Protein AF-0000000072410374 (afdb_homodimer)

Secondary structure (DSSP, 8-state):
-EEEE---HHHHHHHHHHHHTT-HHHH--HHHHHHHHHHTTTSEEEEEEETTEEEEEEEEEEEETTEEEEEEEEE-GGGTTSSHHHHHHHHHHHHHTTT---EEEEEEEPTTS-HHHHHHHHHHHHHT-EEEEEEEEEEETTEEEEEEEEE-/-EEEE---HHHHHHHHHHHHTT-HHHH--HHHHHHHHHHTTTSEEEEEEETTEEEEEEEEEEEETTEEEEEEEEE-GGGTTSSHHHHHHHHHHHHHTTT---EEEEEEEPTTS-HHHHHHHHHHHHHT-EEEEEEEEEEETTEEEEEEEEE-

Organism: NCBI:txid2714355

Solvent-accessible surface area (backbone atoms only — not comparable to full-atom values): 16410 Å² total; per-residue (Å²): 120,48,76,44,76,55,81,56,42,68,55,43,26,50,54,44,45,61,48,40,71,70,36,47,92,82,40,58,52,63,71,63,40,51,49,56,24,63,60,39,43,92,33,60,31,40,34,32,30,48,95,92,34,81,48,30,40,37,34,42,40,78,48,29,91,24,14,33,23,54,71,48,71,51,62,40,72,92,54,58,94,68,56,53,70,59,52,54,47,50,54,54,54,60,67,40,74,83,65,71,48,46,32,41,31,40,74,44,47,37,73,86,75,42,72,74,34,33,53,51,47,51,50,44,46,73,74,62,37,35,44,42,35,69,38,50,60,74,78,35,80,90,44,28,30,25,32,32,37,32,81,103,118,47,75,45,76,56,81,56,42,68,55,42,26,49,54,43,45,62,48,42,70,70,36,45,92,84,40,57,51,62,69,63,42,50,48,55,25,62,60,39,42,91,34,61,32,40,35,33,29,48,96,92,32,80,47,28,38,37,32,40,40,78,49,31,91,24,14,34,25,57,69,47,70,50,62,40,72,94,52,58,94,68,56,52,69,59,52,53,47,52,52,55,54,62,67,41,74,84,66,73,49,47,33,42,32,41,74,43,47,37,73,82,75,43,72,73,36,33,52,52,48,52,52,45,45,73,75,61,37,37,44,43,34,68,37,50,62,73,78,34,79,92,43,28,30,25,33,31,36,31,82,103

Nearest PDB structures (foldseek):
  5jph-assembly2_A  TM=7.949E-01  e=2.570E-08  Staphylococcus aureus subsp. aureus COL
  1y9k-assembly3_C  TM=7.677E-01  e=8.824E-08  Bacillus cereus ATCC 14579
  8iym-assembly1_A  TM=7.483E-01  e=2.678E-07  Helicobacter pylori 26695
  1yvk-assembly1_D  TM=7.244E-01  e=2.678E-07  Bacillus subtilis subsp. subtilis str. 168
  8iyo-assembly3_C  TM=6.815E-01  e=5.971E-07  Helicobacter pylori 26695

Structure (mmCIF, N/CA/C/O backbone):
data_AF-0000000072410374-model_v1
#
loop_
_entity.id
_entity.type
_entity.pdbx_description
1 polymer N-acetyltransferase
#
loop_
_atom_site.group_PDB
_atom_site.id
_atom_site.type_symbol
_atom_site.label_atom_id
_atom_site.label_alt_id
_atom_site.label_comp_id
_atom_site.label_asym_id
_atom_site.label_entity_id
_atom_site.label_seq_id
_atom_site.pdbx_PDB_ins_code
_atom_site.Cartn_x
_atom_site.Cartn_y
_atom_site.Cartn_z
_atom_site.occupancy
_atom_site.B_iso_or_equiv
_atom_site.auth_seq_id
_atom_site.auth_comp_id
_atom_site.auth_asym_id
_atom_site.auth_atom_id
_atom_site.pdbx_PDB_model_num
ATOM 1 N N . MET A 1 1 ? 2.322 34.469 3.529 1 87.88 1 MET A N 1
ATOM 2 C CA . MET A 1 1 ? 2.646 33.062 3.828 1 87.88 1 MET A CA 1
ATOM 3 C C . MET A 1 1 ? 3.549 32.469 2.748 1 87.88 1 MET A C 1
ATOM 5 O O . MET A 1 1 ? 3.281 32.625 1.557 1 87.88 1 MET A O 1
ATOM 9 N N . HIS A 1 2 ? 4.664 32 3.105 1 95.69 2 HIS A N 1
ATOM 10 C CA . HIS A 1 2 ? 5.57 31.391 2.145 1 95.69 2 HIS A CA 1
ATOM 11 C C . HIS A 1 2 ? 5.973 29.984 2.592 1 95.69 2 HIS A C 1
ATOM 13 O O . HIS A 1 2 ? 5.922 29.672 3.783 1 95.69 2 HIS A O 1
ATOM 19 N N . ILE A 1 3 ? 6.281 29.172 1.696 1 98.25 3 ILE A N 1
ATOM 20 C CA . ILE A 1 3 ? 6.73 27.797 1.964 1 98.25 3 ILE A CA 1
ATOM 21 C C . ILE A 1 3 ? 8.234 27.703 1.703 1 98.25 3 ILE A C 1
ATOM 23 O O . ILE A 1 3 ? 8.711 28.109 0.646 1 98.25 3 ILE A O 1
ATOM 27 N N . ILE A 1 4 ? 8.969 27.172 2.617 1 98.06 4 ILE A N 1
ATOM 28 C CA . ILE A 1 4 ? 10.414 27.031 2.48 1 98.06 4 ILE A CA 1
ATOM 29 C C . ILE A 1 4 ? 10.828 25.594 2.809 1 98.06 4 ILE A C 1
ATOM 31 O O . ILE A 1 4 ? 10.195 24.938 3.635 1 98.06 4 ILE A O 1
ATOM 35 N N . GLN A 1 5 ? 11.844 25.094 2.117 1 98.25 5 GLN A N 1
ATOM 36 C CA . GLN A 1 5 ? 12.445 23.812 2.482 1 98.25 5 GLN A CA 1
ATOM 37 C C . GLN A 1 5 ? 13.477 23.984 3.588 1 98.25 5 GLN A C 1
ATOM 39 O O . GLN A 1 5 ? 14.383 24.812 3.473 1 98.25 5 GLN A O 1
ATOM 44 N N . ILE A 1 6 ? 13.398 23.25 4.625 1 98.81 6 ILE A N 1
ATOM 45 C CA . ILE A 1 6 ? 14.281 23.359 5.785 1 98.81 6 ILE A CA 1
ATOM 46 C C . ILE A 1 6 ? 15.414 22.344 5.672 1 98.81 6 ILE A C 1
ATOM 48 O O . ILE A 1 6 ? 15.172 21.172 5.398 1 98.81 6 ILE A O 1
ATOM 52 N N . ALA A 1 7 ? 16.625 22.75 5.918 1 98.19 7 ALA A N 1
ATOM 53 C CA . ALA A 1 7 ? 17.797 21.891 5.773 1 98.19 7 ALA A CA 1
ATOM 54 C C . ALA A 1 7 ? 18.297 21.422 7.133 1 98.19 7 ALA A C 1
ATOM 56 O O . ALA A 1 7 ? 18.625 20.234 7.301 1 98.19 7 ALA A O 1
ATOM 57 N N . ASN A 1 8 ? 18.281 22.344 8.109 1 98.62 8 ASN A N 1
ATOM 58 C CA . ASN A 1 8 ? 18.875 22.062 9.406 1 98.62 8 ASN A CA 1
ATOM 59 C C . ASN A 1 8 ? 18.016 21.141 10.242 1 98.62 8 ASN A C 1
ATOM 61 O O . ASN A 1 8 ? 16.859 21.438 10.531 1 98.62 8 ASN A O 1
ATOM 65 N N . ASP A 1 9 ? 18.609 20.062 10.758 1 98.88 9 ASP A N 1
ATOM 66 C CA . ASP A 1 9 ? 17.859 19.031 11.461 1 98.88 9 ASP A CA 1
ATOM 67 C C . ASP A 1 9 ? 17.328 19.531 12.797 1 98.88 9 ASP A C 1
ATOM 69 O O . ASP A 1 9 ? 16.25 19.156 13.227 1 98.88 9 ASP A O 1
ATOM 73 N N . GLU A 1 10 ? 18.062 20.281 13.469 1 98.81 10 GLU A N 1
ATOM 74 C CA . GLU A 1 10 ? 17.578 20.812 14.742 1 98.81 10 GLU A CA 1
ATOM 75 C C . GLU A 1 10 ? 16.391 21.734 14.539 1 98.81 10 GLU A C 1
ATOM 77 O O . GLU A 1 10 ? 15.484 21.781 15.375 1 98.81 10 GLU A O 1
ATOM 82 N N . ASP A 1 11 ? 16.375 22.484 13.469 1 98.81 11 ASP A N 1
ATOM 83 C CA . ASP A 1 11 ? 15.219 23.312 13.117 1 98.81 11 ASP A CA 1
ATOM 84 C C . ASP A 1 11 ? 14 22.438 12.812 1 98.81 11 ASP A C 1
ATOM 86 O O . ASP A 1 11 ? 12.883 22.766 13.234 1 98.81 11 ASP A O 1
ATOM 90 N N . LYS A 1 12 ? 14.211 21.406 12.039 1 98.94 12 LYS A N 1
ATOM 91 C CA . LYS A 1 12 ? 13.125 20.469 11.75 1 98.94 12 LYS A CA 1
ATOM 92 C C . LYS A 1 12 ? 12.477 19.953 13.031 1 98.94 12 LYS A C 1
ATOM 94 O O . LYS A 1 12 ? 11.25 19.984 13.172 1 98.94 12 LYS A O 1
ATOM 99 N N . LYS A 1 13 ? 13.305 19.562 13.945 1 98.94 13 LYS A N 1
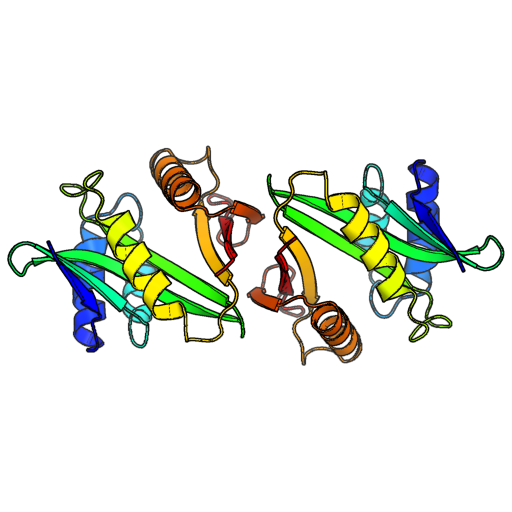ATOM 100 C CA . LYS A 1 13 ? 12.805 19.031 15.211 1 98.94 13 LYS A CA 1
ATOM 101 C C . LYS A 1 13 ? 12.047 20.109 15.992 1 98.94 13 LYS A C 1
ATOM 103 O O . LYS A 1 13 ? 10.969 19.844 16.531 1 98.94 13 LYS A O 1
ATOM 108 N N . ARG A 1 14 ? 12.625 21.25 16.062 1 98.88 14 ARG A N 1
ATOM 109 C CA . ARG A 1 14 ? 12.016 22.359 16.797 1 98.88 14 ARG A CA 1
ATOM 110 C C . ARG A 1 14 ? 10.656 22.719 16.203 1 98.88 14 ARG A C 1
ATOM 112 O O . ARG A 1 14 ? 9.68 22.891 16.938 1 98.88 14 ARG A O 1
ATOM 119 N N . ILE A 1 15 ? 10.578 22.875 14.906 1 98.88 15 ILE A N 1
ATOM 120 C CA . ILE A 1 15 ? 9.336 23.203 14.219 1 98.88 15 ILE A CA 1
ATOM 121 C C . ILE A 1 15 ? 8.297 22.109 14.453 1 98.88 15 ILE A C 1
ATOM 123 O O . ILE A 1 15 ? 7.148 22.391 14.789 1 98.88 15 ILE A O 1
ATOM 127 N N . THR A 1 16 ? 8.695 20.859 14.281 1 98.94 16 THR A N 1
ATOM 128 C CA . THR A 1 16 ? 7.809 19.719 14.492 1 98.94 16 THR A CA 1
ATOM 129 C C . THR A 1 16 ? 7.254 19.734 15.914 1 98.94 16 THR A C 1
ATOM 131 O O . THR A 1 16 ? 6.047 19.594 16.109 1 98.94 16 THR A O 1
ATOM 134 N N . ARG A 1 17 ? 8.125 19.984 16.906 1 98.88 17 ARG A N 1
ATOM 135 C CA . ARG A 1 17 ? 7.715 20.016 18.312 1 98.88 17 ARG A CA 1
ATOM 136 C C . ARG A 1 17 ? 6.684 21.109 18.547 1 98.88 17 ARG A C 1
ATOM 138 O O . ARG A 1 17 ? 5.609 20.859 19.094 1 98.88 17 ARG A O 1
ATOM 145 N N . ASN A 1 18 ? 7.027 22.281 18.109 1 98.81 18 ASN A N 1
ATOM 146 C CA . ASN A 1 18 ? 6.18 23.438 18.375 1 98.81 18 ASN A CA 1
ATOM 147 C C . ASN A 1 18 ? 4.777 23.25 17.797 1 98.81 18 ASN A C 1
ATOM 149 O O . ASN A 1 18 ? 3.785 23.578 18.453 1 98.81 18 ASN A O 1
ATOM 153 N N . ILE A 1 19 ? 4.691 22.688 16.656 1 98.88 19 ILE A N 1
ATOM 154 C CA . ILE A 1 19 ? 3.402 22.578 15.977 1 98.88 19 ILE A CA 1
ATOM 155 C C . ILE A 1 19 ? 2.633 21.375 16.516 1 98.88 19 ILE A C 1
ATOM 157 O O . ILE A 1 19 ? 1.448 21.484 16.844 1 98.88 19 ILE A O 1
ATOM 161 N N . LEU A 1 20 ? 3.305 20.219 16.641 1 98.81 20 LEU A N 1
ATOM 162 C CA . LEU A 1 20 ? 2.594 19.016 17.062 1 98.81 20 LEU A CA 1
ATOM 163 C C . LEU A 1 20 ? 2.096 19.156 18.5 1 98.81 20 LEU A C 1
ATOM 165 O O . LEU A 1 20 ? 1.043 18.625 18.844 1 98.81 20 LEU A O 1
ATOM 169 N N . GLU A 1 21 ? 2.795 19.906 19.359 1 98.69 21 GLU A N 1
ATOM 170 C CA . GLU A 1 21 ? 2.354 20.125 20.734 1 98.69 21 GLU A CA 1
ATOM 171 C C . GLU A 1 21 ? 1.075 20.953 20.781 1 98.69 21 GLU A C 1
ATOM 173 O O . GLU A 1 21 ? 0.328 20.906 21.75 1 98.69 21 GLU A O 1
ATOM 178 N N . GLU A 1 22 ? 0.836 21.688 19.734 1 98.62 22 GLU A N 1
ATOM 179 C CA . GLU A 1 22 ? -0.371 22.516 19.641 1 98.62 22 GLU A CA 1
ATOM 180 C C . GLU A 1 22 ? -1.521 21.719 19.016 1 98.62 22 GLU A C 1
ATOM 182 O O . GLU A 1 22 ? -2.617 22.266 18.828 1 98.62 22 GLU A O 1
ATOM 187 N N . LEU A 1 23 ? -1.324 20.484 18.656 1 98.38 23 LEU A N 1
ATOM 188 C CA . LEU A 1 23 ? -2.32 19.656 18 1 98.38 23 LEU A CA 1
ATOM 189 C C . LEU A 1 23 ? -2.557 18.359 18.781 1 98.38 23 LEU A C 1
ATOM 191 O O . LEU A 1 23 ? -2.449 17.266 18.234 1 98.38 23 LEU A O 1
ATOM 195 N N . PRO A 1 24 ? -3.018 18.484 20.031 1 97.44 24 PRO A N 1
ATOM 196 C CA . PRO A 1 24 ? -3.113 17.312 20.891 1 97.44 24 PRO A CA 1
ATOM 197 C C . PRO A 1 24 ? -4.195 16.328 20.438 1 97.44 24 PRO A C 1
ATOM 199 O O . PRO A 1 24 ? -4.152 15.148 20.797 1 97.44 24 PRO A O 1
ATOM 202 N N . GLU A 1 25 ? -5.156 16.703 19.656 1 96.06 25 GLU A N 1
ATOM 203 C CA . GLU A 1 25 ? -6.199 15.812 19.156 1 96.06 25 GLU A CA 1
ATOM 204 C C . GLU A 1 25 ? -5.621 14.727 18.266 1 96.06 25 GLU A C 1
ATOM 206 O O . GLU A 1 25 ? -6.16 13.625 18.188 1 96.06 25 GLU A O 1
ATOM 211 N N . TRP A 1 26 ? -4.523 14.992 17.562 1 95.69 26 TRP A N 1
ATOM 212 C CA . TRP A 1 26 ? -3.885 14.062 16.625 1 95.69 26 TRP A CA 1
ATOM 213 C C . TRP A 1 26 ? -2.598 13.5 17.219 1 95.69 26 TRP A C 1
ATOM 215 O O . TRP A 1 26 ? -2.254 12.336 16.984 1 95.69 26 TRP A O 1
ATOM 225 N N . PHE A 1 27 ? -1.991 14.398 17.984 1 97.12 27 PHE A N 1
ATOM 226 C CA . PHE A 1 27 ? -0.648 14.062 18.438 1 97.12 27 PHE A CA 1
ATOM 227 C C . PHE A 1 27 ? -0.558 14.133 19.953 1 97.12 27 PHE A C 1
ATOM 229 O O . PHE A 1 27 ? 0.425 14.641 20.5 1 97.12 27 PHE A O 1
ATOM 236 N N . GLY A 1 28 ? -1.566 13.641 20.594 1 96 28 GLY A N 1
ATOM 237 C CA . GLY A 1 28 ? -1.729 13.781 22.031 1 96 28 GLY A CA 1
ATOM 238 C C . GLY A 1 28 ? -0.905 12.789 22.828 1 96 28 GLY A C 1
ATOM 239 O O . GLY A 1 28 ? -0.739 12.938 24.047 1 96 28 GLY A O 1
ATOM 240 N N . ILE A 1 29 ? -0.396 11.711 22.219 1 95.69 29 ILE A N 1
ATOM 241 C CA . ILE A 1 29 ? 0.427 10.719 22.906 1 95.69 29 ILE A CA 1
ATOM 242 C C . ILE A 1 29 ? 1.89 11.156 22.875 1 95.69 29 ILE A C 1
ATOM 244 O O . ILE A 1 29 ? 2.529 11.133 21.828 1 95.69 29 ILE A O 1
ATOM 248 N N . PRO A 1 30 ? 2.42 11.484 24.016 1 97.38 30 PRO A N 1
ATOM 249 C CA . PRO A 1 30 ? 3.754 12.086 24.062 1 97.38 30 PRO A CA 1
ATOM 250 C C . PRO A 1 30 ? 4.824 11.203 23.422 1 97.38 30 PRO A C 1
ATOM 252 O O . PRO A 1 30 ? 5.664 11.695 22.656 1 97.38 30 PRO A O 1
ATOM 255 N N . GLU A 1 31 ? 4.805 9.938 23.688 1 97.25 31 GLU A N 1
ATOM 256 C CA . GLU A 1 31 ? 5.82 9.039 23.156 1 97.25 31 GLU A CA 1
ATOM 257 C C . GLU A 1 31 ? 5.77 9.008 21.625 1 97.25 31 GLU A C 1
ATOM 259 O O . GLU A 1 31 ? 6.809 9.031 20.969 1 97.25 31 GLU A O 1
ATOM 264 N N . ALA A 1 32 ? 4.625 8.875 21.062 1 95.88 32 ALA A N 1
ATOM 265 C CA . ALA A 1 32 ? 4.453 8.883 19.609 1 95.88 32 ALA A CA 1
ATOM 266 C C . ALA A 1 32 ? 4.891 10.219 19.016 1 95.88 32 ALA A C 1
ATOM 268 O O . ALA A 1 32 ? 5.57 10.25 17.984 1 95.88 32 ALA A O 1
ATOM 269 N N . ARG A 1 33 ? 4.527 11.32 19.656 1 98.19 33 ARG A N 1
ATOM 270 C CA . ARG A 1 33 ? 4.906 12.656 19.203 1 98.19 33 ARG A CA 1
ATOM 271 C C . ARG A 1 33 ? 6.422 12.812 19.156 1 98.19 33 ARG A C 1
ATOM 273 O O . ARG A 1 33 ? 6.969 13.367 18.203 1 98.19 33 ARG A O 1
ATOM 280 N N . GLU A 1 34 ? 7.082 12.312 20.25 1 98.69 34 GLU A N 1
ATOM 281 C CA . GLU A 1 34 ? 8.539 12.391 20.297 1 98.69 34 GLU A CA 1
ATOM 282 C C . GLU A 1 34 ? 9.172 11.617 19.141 1 98.69 34 GLU A C 1
ATOM 284 O O . GLU A 1 34 ? 10.219 12.016 18.625 1 98.69 34 GLU A O 1
ATOM 289 N N . GLU A 1 35 ? 8.609 10.547 18.797 1 98.5 35 GLU A N 1
ATOM 290 C CA . GLU A 1 35 ? 9.109 9.773 17.672 1 98.5 35 GLU A CA 1
ATOM 291 C C . GLU A 1 35 ? 9.023 10.578 16.375 1 98.5 35 GLU A C 1
ATOM 293 O O . GLU A 1 35 ? 9.969 10.602 15.578 1 98.5 35 GLU A O 1
ATOM 298 N N . TYR A 1 36 ? 7.883 11.242 16.125 1 98.75 36 TYR A N 1
ATOM 299 C CA . TYR A 1 36 ? 7.73 12.086 14.945 1 98.75 36 TYR A CA 1
ATOM 300 C C . TYR A 1 36 ? 8.789 13.188 14.922 1 98.75 36 TYR A C 1
ATOM 302 O O . TYR A 1 36 ? 9.312 13.523 13.852 1 98.75 36 TYR A O 1
ATOM 310 N N . ILE A 1 37 ? 9.023 13.734 16.047 1 98.94 37 ILE A N 1
ATOM 311 C CA . ILE A 1 37 ? 9.992 14.82 16.156 1 98.94 37 ILE A CA 1
ATOM 312 C C . ILE A 1 37 ? 11.383 14.305 15.82 1 98.94 37 ILE A C 1
ATOM 314 O O . ILE A 1 37 ? 12.078 14.891 14.984 1 98.94 37 ILE A O 1
ATOM 318 N N . ARG A 1 38 ? 11.758 13.234 16.438 1 98.81 38 ARG A N 1
ATOM 319 C CA . ARG A 1 38 ? 13.062 12.641 16.188 1 98.81 38 ARG A CA 1
ATOM 320 C C . ARG A 1 38 ? 13.219 12.242 14.719 1 98.81 38 ARG A C 1
ATOM 322 O O . ARG A 1 38 ? 14.266 12.469 14.109 1 98.81 38 ARG A O 1
ATOM 329 N N . ASP A 1 39 ? 12.203 11.719 14.156 1 98.75 39 ASP A N 1
ATOM 330 C CA . ASP A 1 39 ? 12.234 11.164 12.812 1 98.75 39 ASP A CA 1
ATOM 331 C C . ASP A 1 39 ? 12.258 12.266 11.758 1 98.75 39 ASP A C 1
ATOM 333 O O . ASP A 1 39 ? 12.531 12.008 10.586 1 98.75 39 ASP A O 1
ATOM 337 N N . SER A 1 40 ? 11.938 13.477 12.156 1 98.88 40 SER A N 1
ATOM 338 C CA . SER A 1 40 ? 11.969 14.594 11.211 1 98.88 40 SER A CA 1
ATOM 339 C C . SER A 1 40 ? 13.391 14.859 10.719 1 98.88 40 SER A C 1
ATOM 341 O O . SER A 1 40 ? 13.578 15.406 9.625 1 98.88 40 SER A O 1
ATOM 343 N N . ALA A 1 41 ? 14.383 14.5 11.508 1 98.81 41 ALA A N 1
ATOM 344 C CA . ALA A 1 41 ? 15.781 14.688 11.133 1 98.81 41 ALA A CA 1
ATOM 345 C C . ALA A 1 41 ? 16.125 13.875 9.883 1 98.81 41 ALA A C 1
ATOM 347 O O . ALA A 1 41 ? 15.742 12.711 9.766 1 98.81 41 ALA A O 1
ATOM 348 N N . GLY A 1 42 ? 16.844 14.516 8.898 1 98.38 42 GLY A N 1
ATOM 349 C CA . GLY A 1 42 ? 17.297 13.836 7.695 1 98.38 42 GLY A CA 1
ATOM 350 C C . GLY A 1 42 ? 16.219 13.727 6.629 1 98.38 42 GLY A C 1
ATOM 351 O O . GLY A 1 42 ? 16.453 13.164 5.555 1 98.38 42 GLY A O 1
ATOM 352 N N . ARG A 1 43 ? 15.047 14.297 6.875 1 98.62 43 ARG A N 1
ATOM 353 C CA . ARG A 1 43 ? 13.93 14.18 5.945 1 98.62 43 ARG A CA 1
ATOM 354 C C . ARG A 1 43 ? 13.844 15.398 5.039 1 98.62 43 ARG A C 1
ATOM 356 O O . ARG A 1 43 ? 14.328 16.484 5.391 1 98.62 43 ARG A O 1
ATOM 363 N N . THR A 1 44 ? 13.344 15.188 3.812 1 98.44 44 THR A N 1
ATOM 364 C CA . THR A 1 44 ? 12.867 16.328 3.045 1 98.44 44 THR A CA 1
ATOM 365 C C . THR A 1 44 ? 11.727 17.047 3.777 1 98.44 44 THR A C 1
ATOM 367 O O . THR A 1 44 ? 10.719 16.422 4.113 1 98.44 44 THR A O 1
ATOM 370 N N . PHE A 1 45 ? 11.922 18.266 4.043 1 98.88 45 PHE A N 1
ATOM 371 C CA . PHE A 1 45 ? 11.086 18.984 5.004 1 98.88 45 PHE A CA 1
ATOM 372 C C . PHE A 1 45 ? 10.703 20.359 4.469 1 98.88 45 PHE A C 1
ATOM 374 O O . PHE A 1 45 ? 11.562 21.141 4.074 1 98.88 45 PHE A O 1
ATOM 381 N N . PHE A 1 46 ? 9.375 20.609 4.418 1 98.94 46 PHE A N 1
ATOM 382 C CA . PHE A 1 46 ? 8.859 21.906 4.012 1 98.94 46 PHE A CA 1
ATOM 383 C C . PHE A 1 46 ? 8.094 22.562 5.152 1 98.94 46 PHE A C 1
ATOM 385 O O . PHE A 1 46 ? 7.363 21.891 5.887 1 98.94 46 PHE A O 1
ATOM 392 N N . CYS A 1 47 ? 8.258 23.844 5.32 1 98.88 47 CYS A N 1
ATOM 393 C CA . CYS A 1 47 ? 7.641 24.641 6.379 1 98.88 47 CYS A CA 1
ATOM 394 C C . CYS A 1 47 ? 6.887 25.828 5.797 1 98.88 47 CYS A C 1
ATOM 396 O O . CYS A 1 47 ? 7.383 26.5 4.891 1 98.88 47 CYS A O 1
ATOM 398 N N . ALA A 1 48 ? 5.668 26 6.191 1 98.88 48 ALA A N 1
ATOM 399 C CA . ALA A 1 48 ? 4.918 27.219 5.918 1 98.88 48 ALA A CA 1
ATOM 400 C C . ALA A 1 48 ? 5.176 28.266 6.996 1 98.88 48 ALA A C 1
ATOM 402 O O . ALA A 1 48 ? 4.992 28 8.188 1 98.88 48 ALA A O 1
ATOM 403 N N . GLU A 1 49 ? 5.566 29.406 6.582 1 98.38 49 GLU A N 1
ATOM 404 C CA . GLU A 1 49 ? 5.875 30.484 7.516 1 98.38 49 GLU A CA 1
ATOM 405 C C . GLU A 1 49 ? 5.004 31.703 7.25 1 98.38 49 GLU A C 1
ATOM 407 O O . GLU A 1 49 ? 4.75 32.062 6.094 1 98.38 49 GLU A O 1
ATOM 412 N N . GLU A 1 50 ? 4.465 32.219 8.266 1 96.5 50 GLU A N 1
ATOM 413 C CA . GLU A 1 50 ? 3.795 33.531 8.273 1 96.5 50 GLU A CA 1
ATOM 414 C C . GLU A 1 50 ? 4.398 34.469 9.32 1 96.5 50 GLU A C 1
ATOM 416 O O . GLU A 1 50 ? 4.438 34.125 10.5 1 96.5 50 GLU A O 1
ATOM 421 N N . ASN A 1 51 ? 4.828 35.688 8.906 1 93.94 51 ASN A N 1
ATOM 422 C CA . ASN A 1 51 ? 5.465 36.656 9.789 1 93.94 51 ASN A CA 1
ATOM 423 C C . ASN A 1 51 ? 6.582 36.031 10.609 1 93.94 51 ASN A C 1
ATOM 425 O O . ASN A 1 51 ? 6.613 36.156 11.836 1 93.94 51 ASN A O 1
ATOM 429 N N . GLU A 1 52 ? 7.449 35.156 9.984 1 91.88 52 GLU A N 1
ATOM 430 C CA . GLU A 1 52 ? 8.648 34.531 10.523 1 91.88 52 GLU A CA 1
ATOM 431 C C . GLU A 1 52 ? 8.289 33.469 11.57 1 91.88 52 GLU A C 1
ATOM 433 O O . GLU A 1 52 ? 9.141 33.062 12.352 1 91.88 52 GLU A O 1
ATOM 438 N N . LYS A 1 53 ? 7.035 33.156 11.562 1 95.88 53 LYS A N 1
ATOM 439 C CA . LYS A 1 53 ? 6.566 32.094 12.445 1 95.88 53 LYS A CA 1
ATOM 440 C C . LYS A 1 53 ? 6.16 30.859 11.641 1 95.88 53 LYS A C 1
ATOM 442 O O . LYS A 1 53 ? 5.445 30.969 10.641 1 95.88 53 LYS A O 1
ATOM 447 N N . ALA A 1 54 ? 6.699 29.719 12.094 1 98.56 54 ALA A N 1
ATOM 448 C CA . ALA A 1 54 ? 6.25 28.469 11.492 1 98.56 54 ALA A CA 1
ATOM 449 C C . ALA A 1 54 ? 4.797 28.172 11.859 1 98.56 54 ALA A C 1
ATOM 451 O O . ALA A 1 54 ? 4.445 28.109 13.039 1 98.56 54 ALA A O 1
ATOM 452 N N . VAL A 1 55 ? 3.949 27.984 10.844 1 98.75 55 VAL A N 1
ATOM 453 C CA . VAL A 1 55 ? 2.531 27.781 11.133 1 98.75 55 VAL A CA 1
ATOM 454 C C . VAL A 1 55 ? 2.094 26.406 10.617 1 98.75 55 VAL A C 1
ATOM 456 O O . VAL A 1 55 ? 0.988 25.953 10.914 1 98.75 55 VAL A O 1
ATOM 459 N N . GLY A 1 56 ? 2.92 25.719 9.859 1 98.88 56 GLY A N 1
ATOM 460 C CA . GLY A 1 56 ? 2.68 24.391 9.328 1 98.88 56 GLY A CA 1
ATOM 461 C C . GLY A 1 56 ? 3.922 23.734 8.742 1 98.88 56 GLY A C 1
ATOM 462 O O . GLY A 1 56 ? 4.914 24.422 8.484 1 98.88 56 GLY A O 1
ATOM 463 N N . PHE A 1 57 ? 3.875 22.438 8.594 1 98.94 57 PHE A N 1
ATOM 464 C CA . PHE A 1 57 ? 5 21.719 8.008 1 98.94 57 PHE A CA 1
ATOM 465 C C . PHE A 1 57 ? 4.551 20.375 7.457 1 98.94 57 PHE A C 1
ATOM 467 O O . PHE A 1 57 ? 3.432 19.938 7.719 1 98.94 57 PHE A O 1
ATOM 474 N N . LEU A 1 58 ? 5.305 19.766 6.66 1 98.94 58 LEU A N 1
ATOM 475 C CA . LEU A 1 58 ? 5.262 18.344 6.363 1 98.94 58 LEU A CA 1
ATOM 476 C C . LEU A 1 58 ? 6.66 17.797 6.082 1 98.94 58 LEU A C 1
ATOM 478 O O . LEU A 1 58 ? 7.574 18.562 5.762 1 98.94 58 LEU A O 1
ATOM 482 N N . TYR A 1 59 ? 6.844 16.516 6.238 1 98.94 59 TYR A N 1
ATOM 483 C CA . TYR A 1 59 ? 8.094 15.93 5.773 1 98.94 59 TYR A CA 1
ATOM 484 C C . TYR A 1 59 ? 7.852 14.555 5.16 1 98.94 59 TYR A C 1
ATOM 486 O O . TYR A 1 59 ? 6.824 13.922 5.418 1 98.94 59 TYR A O 1
ATOM 494 N N . LEU A 1 60 ? 8.703 14.188 4.297 1 98.81 60 LEU A N 1
ATOM 495 C CA . LEU A 1 60 ? 8.617 12.977 3.486 1 98.81 60 LEU A CA 1
ATOM 496 C C . LEU A 1 60 ? 9.617 11.93 3.963 1 98.81 60 LEU A C 1
ATOM 498 O O . LEU A 1 60 ? 10.711 12.273 4.414 1 98.81 60 LEU A O 1
ATOM 502 N N . LYS A 1 61 ? 9.266 10.711 3.891 1 98.56 61 LYS A N 1
ATOM 503 C CA . LYS A 1 61 ? 10.109 9.562 4.211 1 98.56 61 LYS A CA 1
ATOM 504 C C . LYS A 1 61 ? 10.078 8.523 3.09 1 98.56 61 LYS A C 1
ATOM 506 O O . LYS A 1 61 ? 9 8.102 2.656 1 98.56 61 LYS A O 1
ATOM 511 N N . GLN A 1 62 ? 11.273 8.141 2.59 1 98.19 62 GLN A N 1
ATOM 512 C CA . GLN A 1 62 ? 11.312 7.066 1.602 1 98.19 62 GLN A CA 1
ATOM 513 C C . GLN A 1 62 ? 10.914 5.73 2.221 1 98.19 62 GLN A C 1
ATOM 515 O O . GLN A 1 62 ? 11.469 5.32 3.242 1 98.19 62 GLN A O 1
ATOM 520 N N . THR A 1 63 ? 9.945 5.031 1.618 1 98.56 63 THR A N 1
ATOM 521 C CA . THR A 1 63 ? 9.492 3.762 2.176 1 98.56 63 THR A CA 1
ATOM 522 C C . THR A 1 63 ? 9.812 2.607 1.229 1 98.56 63 THR A C 1
ATOM 524 O O . THR A 1 63 ? 9.734 1.44 1.617 1 98.56 63 THR A O 1
ATOM 527 N N . GLY A 1 64 ? 10.078 2.859 0.066 1 97.06 64 GLY A N 1
ATOM 528 C CA . GLY A 1 64 ? 10.531 1.94 -0.967 1 97.06 64 GLY A CA 1
ATOM 529 C C . GLY A 1 64 ? 11.344 2.617 -2.055 1 97.06 64 GLY A C 1
ATOM 530 O O . GLY A 1 64 ? 11.414 3.846 -2.111 1 97.06 64 GLY A O 1
ATOM 531 N N . LYS A 1 65 ? 11.914 1.823 -2.912 1 95.81 65 LYS A N 1
ATOM 532 C CA . LYS A 1 65 ? 12.734 2.373 -3.986 1 95.81 65 LYS A CA 1
ATOM 533 C C . LYS A 1 65 ? 11.938 3.367 -4.828 1 95.81 65 LYS A C 1
ATOM 535 O O . LYS A 1 65 ? 12.5 4.344 -5.336 1 95.81 65 LYS A O 1
ATOM 540 N N . ASP A 1 66 ? 10.641 3.176 -4.871 1 97.75 66 ASP A N 1
ATOM 541 C CA . ASP A 1 66 ? 9.82 3.953 -5.801 1 97.75 66 ASP A CA 1
ATOM 542 C C . ASP A 1 66 ? 8.797 4.801 -5.055 1 97.75 66 ASP A C 1
ATOM 544 O O . ASP A 1 66 ? 7.914 5.402 -5.668 1 97.75 66 ASP A O 1
ATOM 548 N N . THR A 1 67 ? 8.883 4.781 -3.742 1 98.62 67 THR A N 1
ATOM 549 C CA . THR A 1 67 ? 7.758 5.375 -3.029 1 98.62 67 THR A CA 1
ATOM 550 C C . THR A 1 67 ? 8.242 6.234 -1.867 1 98.62 67 THR A C 1
ATOM 552 O O . THR A 1 67 ? 9.156 5.84 -1.138 1 98.62 67 THR A O 1
ATOM 555 N N . VAL A 1 68 ? 7.652 7.395 -1.725 1 98.69 68 VAL A N 1
ATOM 556 C CA . VAL A 1 68 ? 7.812 8.203 -0.524 1 98.69 68 VAL A CA 1
ATOM 557 C C . VAL A 1 68 ? 6.484 8.289 0.225 1 98.69 68 VAL A C 1
ATOM 559 O O . VAL A 1 68 ? 5.418 8.148 -0.375 1 98.69 68 VAL A O 1
ATOM 562 N N . GLU A 1 69 ? 6.594 8.422 1.499 1 98.94 69 GLU A N 1
ATOM 563 C CA . GLU A 1 69 ? 5.449 8.664 2.369 1 98.94 69 GLU A CA 1
ATOM 564 C C . GLU A 1 69 ? 5.426 10.117 2.855 1 98.94 69 GLU A C 1
ATOM 566 O O . GLU A 1 69 ? 6.457 10.648 3.271 1 98.94 69 GLU A O 1
ATOM 571 N N . LEU A 1 70 ? 4.277 10.812 2.578 1 98.88 70 LEU A N 1
ATOM 572 C CA . LEU A 1 70 ? 4.031 11.953 3.447 1 98.88 70 LEU A CA 1
ATOM 573 C C . LEU A 1 70 ? 3.818 11.508 4.891 1 98.88 70 LEU A C 1
ATOM 575 O O . LEU A 1 70 ? 2.697 11.188 5.285 1 98.88 70 LEU A O 1
ATOM 579 N N . ALA A 1 71 ? 4.855 11.547 5.668 1 98.75 71 ALA A N 1
ATOM 580 C CA . ALA A 1 71 ? 4.906 10.883 6.969 1 98.75 71 ALA A CA 1
ATOM 581 C C . ALA A 1 71 ? 4.129 11.672 8.016 1 98.75 71 ALA A C 1
ATOM 583 O O . ALA A 1 71 ? 3.41 11.094 8.836 1 98.75 71 ALA A O 1
ATOM 584 N N . VAL A 1 72 ? 4.324 12.945 8.023 1 98.81 72 VAL A N 1
ATOM 585 C CA . VAL A 1 72 ? 3.637 13.82 8.969 1 98.81 72 VAL A CA 1
ATOM 586 C C . VAL A 1 72 ? 3.354 15.164 8.305 1 98.81 72 VAL A C 1
ATOM 588 O O . VAL A 1 72 ? 4.18 15.68 7.551 1 98.81 72 VAL A O 1
ATOM 591 N N . MET A 1 73 ? 2.256 15.656 8.625 1 98.81 73 MET A N 1
ATOM 592 C CA . MET A 1 73 ? 1.886 17.031 8.312 1 98.81 73 MET A CA 1
ATOM 593 C C . MET A 1 73 ? 1.111 17.672 9.461 1 98.81 73 MET A C 1
ATOM 595 O O . MET A 1 73 ? 0.281 17.016 10.094 1 98.81 73 MET A O 1
ATOM 599 N N . GLY A 1 74 ? 1.431 18.844 9.797 1 98.75 74 GLY A N 1
ATOM 600 C CA . GLY A 1 74 ? 0.7 19.625 10.781 1 98.75 74 GLY A CA 1
ATOM 601 C C . GLY A 1 74 ? 0.57 21.094 10.406 1 98.75 74 GLY A C 1
ATOM 602 O O . GLY A 1 74 ? 1.514 21.688 9.883 1 98.75 74 GLY A O 1
ATOM 603 N N . VAL A 1 75 ? -0.548 21.609 10.57 1 98.75 75 VAL A N 1
ATOM 604 C CA . VAL A 1 75 ? -0.841 23.031 10.445 1 98.75 75 VAL A CA 1
ATOM 605 C C . VAL A 1 75 ? -1.554 23.531 11.695 1 98.75 75 VAL A C 1
ATOM 607 O O . VAL A 1 75 ? -2.484 22.891 12.188 1 98.75 75 VAL A O 1
ATOM 610 N N . LEU A 1 76 ? -1.12 24.594 12.289 1 98.62 76 LEU A N 1
ATOM 611 C CA . LEU A 1 76 ? -1.785 25.156 13.453 1 98.62 76 LEU A CA 1
ATOM 612 C C . LEU A 1 76 ? -3.27 25.375 13.188 1 98.62 76 LEU A C 1
ATOM 614 O O . LEU A 1 76 ? -3.648 25.812 12.094 1 98.62 76 LEU A O 1
ATOM 618 N N . LYS A 1 77 ? -4.066 25.156 14.172 1 97.19 77 LYS A N 1
ATOM 619 C CA . LYS A 1 77 ? -5.52 25.141 14.023 1 97.19 77 LYS A CA 1
ATOM 620 C C . LYS A 1 77 ? -6.035 26.469 13.492 1 97.19 77 LYS A C 1
ATOM 622 O O . LYS A 1 77 ? -6.922 26.5 12.633 1 97.19 77 LYS A O 1
ATOM 627 N N . GLU A 1 78 ? -5.52 27.547 13.945 1 96.5 78 GLU A N 1
ATOM 628 C CA . GLU A 1 78 ? -5.984 28.875 13.547 1 96.5 78 GLU A CA 1
ATOM 629 C C . GLU A 1 78 ? -5.719 29.125 12.062 1 96.5 78 GLU A C 1
ATOM 631 O O . GLU A 1 78 ? -6.262 30.062 11.484 1 96.5 78 GLU A O 1
ATOM 636 N N . TYR A 1 79 ? -4.984 28.281 11.438 1 97.31 79 TYR A N 1
ATOM 637 C CA . TYR A 1 79 ? -4.621 28.469 10.039 1 97.31 79 TYR A CA 1
ATOM 638 C C . TYR A 1 79 ? -5.258 27.391 9.164 1 97.31 79 TYR A C 1
ATOM 640 O O . TYR A 1 79 ? -4.957 27.297 7.969 1 97.31 79 TYR A O 1
ATOM 648 N N . HIS A 1 80 ? -6.105 26.594 9.742 1 95.88 80 HIS A N 1
ATOM 649 C CA . HIS A 1 80 ? -6.809 25.562 8.969 1 95.88 80 HIS A CA 1
ATOM 650 C C . HIS A 1 80 ? -7.781 26.203 7.98 1 95.88 80 HIS A C 1
ATOM 652 O O . HIS A 1 80 ? -8.266 27.312 8.203 1 95.88 80 HIS A O 1
ATOM 658 N N . ARG A 1 81 ? -7.977 25.5 6.957 1 95.25 81 ARG A N 1
ATOM 659 C CA . ARG A 1 81 ? -8.945 25.891 5.93 1 95.25 81 ARG A CA 1
ATOM 660 C C . ARG A 1 81 ? -8.516 27.172 5.23 1 95.25 81 ARG A C 1
ATOM 662 O O . ARG A 1 81 ? -9.359 27.984 4.84 1 95.25 81 ARG A O 1
ATOM 669 N N . LYS A 1 82 ? -7.246 27.406 5.145 1 96.75 82 LYS A N 1
ATOM 670 C CA . LYS A 1 82 ? -6.699 28.578 4.453 1 96.75 82 LYS A CA 1
ATOM 671 C C . LYS A 1 82 ? -5.805 28.156 3.289 1 96.75 82 LYS A C 1
ATOM 673 O O . LYS A 1 82 ? -5.055 28.969 2.748 1 96.75 82 LYS A O 1
ATOM 678 N N . GLY A 1 83 ? -5.805 26.875 2.982 1 97.56 83 GLY A N 1
ATOM 679 C CA . GLY A 1 83 ? -5.086 26.375 1.821 1 97.56 83 GLY A CA 1
ATOM 680 C C . GLY A 1 83 ? -3.631 26.062 2.113 1 97.56 83 GLY A C 1
ATOM 681 O O . GLY A 1 83 ? -2.871 25.719 1.206 1 97.56 83 GLY A O 1
ATOM 682 N N . ILE A 1 84 ? -3.184 26.094 3.344 1 98.38 84 ILE A N 1
ATOM 683 C CA . ILE A 1 84 ? -1.783 25.938 3.715 1 98.38 84 ILE A CA 1
ATOM 684 C C . ILE A 1 84 ? -1.362 24.484 3.5 1 98.38 84 ILE A C 1
ATOM 686 O O . ILE A 1 84 ? -0.284 24.219 2.965 1 98.38 84 ILE A O 1
ATOM 690 N N . GLY A 1 85 ? -2.205 23.547 3.947 1 98.56 85 GLY A N 1
ATOM 691 C CA . GLY A 1 85 ? -1.898 22.141 3.721 1 98.56 85 GLY A CA 1
ATOM 692 C C . GLY A 1 85 ? -1.704 21.812 2.254 1 98.56 85 GLY A C 1
ATOM 693 O O . GLY A 1 85 ? -0.747 21.125 1.894 1 98.56 85 GLY A O 1
ATOM 694 N N . LYS A 1 86 ? -2.592 22.312 1.458 1 98.44 86 LYS A N 1
ATOM 695 C CA . LYS A 1 86 ? -2.514 22.094 0.018 1 98.44 86 LYS A CA 1
ATOM 696 C C . LYS A 1 86 ? -1.239 22.703 -0.565 1 98.44 86 LYS A C 1
ATOM 698 O O . LYS A 1 86 ? -0.59 22.094 -1.416 1 98.44 86 LYS A O 1
ATOM 703 N N . ALA A 1 87 ? -0.893 23.875 -0.161 1 98.62 87 ALA A N 1
ATOM 704 C CA . ALA A 1 87 ? 0.309 24.547 -0.639 1 98.62 87 ALA A CA 1
ATOM 705 C C . ALA A 1 87 ? 1.566 23.797 -0.234 1 98.62 87 ALA A C 1
ATOM 707 O O . ALA A 1 87 ? 2.492 23.641 -1.033 1 98.62 87 ALA A O 1
ATOM 708 N N . LEU A 1 88 ? 1.617 23.328 1.012 1 98.81 88 LEU A N 1
ATOM 709 C CA . LEU A 1 88 ? 2.73 22.516 1.487 1 98.81 88 LEU A CA 1
ATOM 710 C C . LEU A 1 88 ? 2.896 21.266 0.629 1 98.81 88 LEU A C 1
ATOM 712 O O . LEU A 1 88 ? 4 20.953 0.171 1 98.81 88 LEU A O 1
ATOM 716 N N . PHE A 1 89 ? 1.787 20.625 0.381 1 98.69 89 PHE A N 1
ATOM 717 C CA . PHE A 1 89 ? 1.836 19.391 -0.394 1 98.69 89 PHE A CA 1
ATOM 718 C C . PHE A 1 89 ? 2.291 19.672 -1.822 1 98.69 89 PHE A C 1
ATOM 720 O O . PHE A 1 89 ? 3.082 18.906 -2.385 1 98.69 89 PHE A O 1
ATOM 727 N N . LYS A 1 90 ? 1.772 20.672 -2.438 1 98.12 90 LYS A N 1
ATOM 728 C CA . LYS A 1 90 ? 2.184 21.031 -3.791 1 98.12 90 LYS A CA 1
ATOM 729 C C . LYS A 1 90 ? 3.697 21.219 -3.877 1 98.12 90 LYS A C 1
ATOM 731 O O . LYS A 1 90 ? 4.336 20.734 -4.809 1 98.12 90 LYS A O 1
ATOM 736 N N . CYS A 1 91 ? 4.262 21.906 -2.928 1 98.12 91 CYS A N 1
ATOM 737 C CA . CYS A 1 91 ? 5.703 22.109 -2.908 1 98.12 91 CYS A CA 1
ATOM 738 C C . CYS A 1 91 ? 6.441 20.797 -2.768 1 98.12 91 CYS A C 1
ATOM 740 O O . CYS A 1 91 ? 7.43 20.547 -3.467 1 98.12 91 CYS A O 1
ATOM 742 N N . ALA A 1 92 ? 5.98 19.969 -1.83 1 98.19 92 ALA A N 1
ATOM 743 C CA . ALA A 1 92 ? 6.586 18.656 -1.631 1 98.19 92 ALA A CA 1
ATOM 744 C C . ALA A 1 92 ? 6.512 17.828 -2.904 1 98.19 92 ALA A C 1
ATOM 746 O O . ALA A 1 92 ? 7.516 17.25 -3.336 1 98.19 92 ALA A O 1
ATOM 747 N N . LYS A 1 93 ? 5.34 17.766 -3.51 1 97.94 93 LYS A N 1
ATOM 748 C CA . LYS A 1 93 ? 5.141 17 -4.734 1 97.94 93 LYS A CA 1
ATOM 749 C C . LYS A 1 93 ? 6.039 17.516 -5.855 1 97.94 93 LYS A C 1
ATOM 751 O O . LYS A 1 93 ? 6.656 16.719 -6.574 1 97.94 93 LYS A O 1
ATOM 756 N N . ASP A 1 94 ? 6.105 18.812 -6.023 1 97.19 94 ASP A N 1
ATOM 757 C CA . ASP A 1 94 ? 6.945 19.422 -7.047 1 97.19 94 ASP A CA 1
ATOM 758 C C . ASP A 1 94 ? 8.414 19.062 -6.844 1 97.19 94 ASP A C 1
ATOM 760 O O . ASP A 1 94 ? 9.164 18.922 -7.812 1 97.19 94 ASP A O 1
ATOM 764 N N . SER A 1 95 ? 8.789 18.922 -5.613 1 96.44 95 SER A N 1
ATOM 765 C CA . SER A 1 95 ? 10.18 18.609 -5.305 1 96.44 95 SER A CA 1
ATOM 766 C C . SER A 1 95 ? 10.531 17.188 -5.723 1 96.44 95 SER A C 1
ATOM 768 O O . SER A 1 95 ? 11.711 16.828 -5.82 1 96.44 95 SER A O 1
ATOM 770 N N . LEU A 1 96 ? 9.492 16.344 -5.887 1 96.12 96 LEU A N 1
ATOM 771 C CA . LEU A 1 96 ? 9.695 14.938 -6.223 1 96.12 96 LEU A CA 1
ATOM 772 C C . LEU A 1 96 ? 9.758 14.75 -7.734 1 96.12 96 LEU A C 1
ATOM 774 O O . LEU A 1 96 ? 10.055 13.648 -8.219 1 96.12 96 LEU A O 1
ATOM 778 N N . LYS A 1 97 ? 9.344 15.594 -8.602 1 87.25 97 LYS A N 1
ATOM 779 C CA . LYS A 1 97 ? 9.234 15.5 -10.047 1 87.25 97 LYS A CA 1
ATOM 780 C C . LYS A 1 97 ? 10.523 14.961 -10.664 1 87.25 97 LYS A C 1
ATOM 782 O O . LYS A 1 97 ? 10.484 14.172 -11.617 1 87.25 97 LYS A O 1
ATOM 787 N N . GLU A 1 98 ? 11.727 15.219 -10.109 1 88.69 98 GLU A N 1
ATOM 788 C CA . GLU A 1 98 ? 12.977 14.766 -10.711 1 88.69 98 GLU A CA 1
ATOM 789 C C . GLU A 1 98 ? 13.664 13.719 -9.836 1 88.69 98 GLU A C 1
ATOM 791 O O . GLU A 1 98 ? 14.828 13.383 -10.07 1 88.69 98 GLU A O 1
ATOM 796 N N . SER A 1 99 ? 13.008 13.18 -8.906 1 90.06 99 SER A N 1
ATOM 797 C CA . SER A 1 99 ? 13.602 12.289 -7.914 1 90.06 99 SER A CA 1
ATOM 798 C C . SER A 1 99 ? 13.547 10.836 -8.375 1 90.06 99 SER A C 1
ATOM 800 O O . SER A 1 99 ? 14.273 9.984 -7.855 1 90.06 99 SER A O 1
ATOM 802 N N . GLY A 1 100 ? 12.695 10.422 -9.273 1 92.38 100 GLY A N 1
ATOM 803 C CA . GLY A 1 100 ? 12.578 9.062 -9.773 1 92.38 100 GLY A CA 1
ATOM 804 C C . GLY A 1 100 ? 11.508 8.258 -9.055 1 92.38 100 GLY A C 1
ATOM 805 O O . GLY A 1 100 ? 11.289 7.086 -9.367 1 92.38 100 GLY A O 1
ATOM 806 N N . TYR A 1 101 ? 10.945 8.828 -7.977 1 97.12 101 TYR A N 1
ATOM 807 C CA . TYR A 1 101 ? 9.844 8.148 -7.301 1 97.12 101 TYR A CA 1
ATOM 808 C C . TYR A 1 101 ? 8.633 8.031 -8.211 1 97.12 101 TYR A C 1
ATOM 810 O O . TYR A 1 101 ? 8.414 8.883 -9.086 1 97.12 101 TYR A O 1
ATOM 818 N N . SER A 1 102 ? 7.816 6.992 -8 1 97.88 102 SER A N 1
ATOM 819 C CA . SER A 1 102 ? 6.621 6.754 -8.805 1 97.88 102 SER A CA 1
ATOM 820 C C . SER A 1 102 ? 5.352 7.02 -8.008 1 97.88 102 SER A C 1
ATOM 822 O O . SER A 1 102 ? 4.293 7.277 -8.578 1 97.88 102 SER A O 1
ATOM 824 N N . PHE A 1 103 ? 5.508 6.949 -6.625 1 98.62 103 PHE A N 1
ATOM 825 C CA . PHE A 1 103 ? 4.301 7.008 -5.812 1 98.62 103 PHE A CA 1
ATOM 826 C C . PHE A 1 103 ? 4.535 7.824 -4.547 1 98.62 103 PHE A C 1
ATOM 828 O O . PHE A 1 103 ? 5.648 7.855 -4.023 1 98.62 103 PHE A O 1
ATOM 835 N N . ILE A 1 104 ? 3.508 8.469 -4.062 1 98.81 104 ILE A N 1
ATOM 836 C CA . ILE A 1 104 ? 3.412 9.031 -2.719 1 98.81 104 ILE A CA 1
ATOM 837 C C . ILE A 1 104 ? 2.316 8.305 -1.937 1 98.81 104 ILE A C 1
ATOM 839 O O . ILE A 1 104 ? 1.237 8.039 -2.471 1 98.81 104 ILE A O 1
ATOM 843 N N . GLN A 1 105 ? 2.582 7.918 -0.72 1 98.94 105 GLN A N 1
ATOM 844 C CA . GLN A 1 105 ? 1.553 7.336 0.134 1 98.94 105 GLN A CA 1
ATOM 845 C C . GLN A 1 105 ? 1.359 8.156 1.404 1 98.94 105 GLN A C 1
ATOM 847 O O . GLN A 1 105 ? 2.238 8.938 1.785 1 98.94 105 GLN A O 1
ATOM 852 N N . VAL A 1 106 ? 0.236 8.039 2.008 1 98.94 106 VAL A N 1
ATOM 853 C CA . VAL A 1 106 ? -0.052 8.57 3.334 1 98.94 106 VAL A CA 1
ATOM 854 C C . VAL A 1 106 ? -0.8 7.527 4.16 1 98.94 106 VAL A C 1
ATOM 856 O O . VAL A 1 106 ? -1.442 6.633 3.605 1 98.94 106 VAL A O 1
ATOM 859 N N . LYS A 1 107 ? -0.621 7.57 5.449 1 98.75 107 LYS A N 1
ATOM 860 C CA . LYS A 1 107 ? -1.332 6.727 6.402 1 98.75 107 LYS A CA 1
ATOM 861 C C . LYS A 1 107 ? -2.143 7.566 7.383 1 98.75 107 LYS A C 1
ATOM 863 O O . LYS A 1 107 ? -1.672 8.602 7.859 1 98.75 107 LYS A O 1
ATOM 868 N N . THR A 1 108 ? -3.32 7.215 7.586 1 98.56 108 THR A N 1
ATOM 869 C CA . THR A 1 108 ? -4.191 7.852 8.57 1 98.56 108 THR A CA 1
ATOM 870 C C . THR A 1 108 ? -5.207 6.852 9.117 1 98.56 108 THR A C 1
ATOM 872 O O . THR A 1 108 ? -5.207 5.684 8.727 1 98.56 108 THR A O 1
ATOM 875 N N . VAL A 1 109 ? -5.996 7.246 10.141 1 98.44 109 VAL A N 1
ATOM 876 C CA . VAL A 1 109 ? -6.996 6.352 10.719 1 98.44 109 VAL A CA 1
ATOM 877 C C . VAL A 1 109 ? -8.188 6.223 9.766 1 98.44 109 VAL A C 1
ATOM 879 O O . VAL A 1 109 ? -8.625 7.207 9.172 1 98.44 109 VAL A O 1
ATOM 882 N N . GLU A 1 110 ? -8.672 5.062 9.68 1 98.62 110 GLU A N 1
ATOM 883 C CA . GLU A 1 110 ? -9.781 4.738 8.789 1 98.62 110 GLU A CA 1
ATOM 884 C C . GLU A 1 110 ? -10.93 5.73 8.953 1 98.62 110 GLU A C 1
ATOM 886 O O . GLU A 1 110 ? -11.281 6.102 10.078 1 98.62 110 GLU A O 1
ATOM 891 N N . MET A 1 111 ? -11.547 6.145 7.848 1 98.44 111 MET A N 1
ATOM 892 C CA . MET A 1 111 ? -12.742 6.984 7.832 1 98.44 111 MET A CA 1
ATOM 893 C C . MET A 1 111 ? -13.852 6.371 8.68 1 98.44 111 MET A C 1
ATOM 895 O O . MET A 1 111 ? -14.094 5.164 8.617 1 98.44 111 MET A O 1
ATOM 899 N N . GLY A 1 112 ? -14.555 7.215 9.484 1 97.94 112 GLY A N 1
ATOM 900 C CA . GLY A 1 112 ? -15.695 6.77 10.266 1 97.94 112 GLY A CA 1
ATOM 901 C C . GLY A 1 112 ? -15.344 6.418 11.695 1 97.94 112 GLY A C 1
ATOM 902 O O . GLY A 1 112 ? -16.234 6.145 12.516 1 97.94 112 GLY A O 1
ATOM 903 N N . LYS A 1 113 ? -14.125 6.402 12.062 1 97.81 113 LYS A N 1
ATOM 904 C CA . LYS A 1 113 ? -13.711 6.035 13.414 1 97.81 113 LYS A CA 1
ATOM 905 C C . LYS A 1 113 ? -13.703 7.25 14.336 1 97.81 113 LYS A C 1
ATOM 907 O O . LYS A 1 113 ? -14.25 7.203 15.438 1 97.81 113 LYS A O 1
ATOM 912 N N . TYR A 1 114 ? -13.016 8.352 13.844 1 96.88 114 TYR A N 1
ATOM 913 C CA . TYR A 1 114 ? -12.922 9.602 14.586 1 96.88 114 TYR A CA 1
ATOM 914 C C . TYR A 1 114 ? -13.164 10.797 13.672 1 96.88 114 TYR A C 1
ATOM 916 O O . TYR A 1 114 ? -12.664 10.844 12.547 1 96.88 114 TYR A O 1
ATOM 924 N N . GLU A 1 115 ? -13.828 11.75 14.148 1 96.56 115 GLU A N 1
ATOM 925 C CA . GLU A 1 115 ? -14.172 12.93 13.359 1 96.56 115 GLU A CA 1
ATOM 926 C C . GLU A 1 115 ? -12.922 13.656 12.875 1 96.56 115 GLU A C 1
ATOM 928 O O . GLU A 1 115 ? -12.859 14.094 11.719 1 96.56 115 GLU A O 1
ATOM 933 N N . GLU A 1 116 ? -11.977 13.781 13.734 1 95.12 116 GLU A N 1
ATOM 934 C CA . GLU A 1 116 ? -10.742 14.484 13.383 1 95.12 116 GLU A CA 1
ATOM 935 C C . GLU A 1 116 ? -10.031 13.789 12.227 1 95.12 116 GLU A C 1
ATOM 937 O O . GLU A 1 116 ? -9.484 14.445 11.336 1 95.12 116 GLU A O 1
ATOM 942 N N . TYR A 1 117 ? -10.086 12.508 12.242 1 97.44 117 TYR A N 1
ATOM 943 C CA . TYR A 1 117 ? -9.391 11.766 11.195 1 97.44 117 TYR A CA 1
ATOM 944 C C . TYR A 1 117 ? -10.242 11.672 9.938 1 97.44 117 TYR A C 1
ATOM 946 O O . TYR A 1 117 ? -9.719 11.469 8.836 1 97.44 117 TYR A O 1
ATOM 954 N N . ASP A 1 118 ? -11.562 11.789 10.078 1 98.44 118 ASP A N 1
ATOM 955 C CA . ASP A 1 118 ? -12.398 11.891 8.883 1 98.44 118 ASP A CA 1
ATOM 956 C C . ASP A 1 118 ? -12.031 13.125 8.062 1 98.44 118 ASP A C 1
ATOM 958 O O . ASP A 1 118 ? -11.984 13.062 6.828 1 98.44 118 ASP A O 1
ATOM 962 N N . GLN A 1 119 ? -11.742 14.219 8.75 1 97.38 119 GLN A N 1
ATOM 963 C CA . GLN A 1 119 ? -11.281 15.414 8.062 1 97.38 119 GLN A CA 1
ATOM 964 C C . GLN A 1 119 ? -9.938 15.172 7.371 1 97.38 119 GLN A C 1
ATOM 966 O O . GLN A 1 119 ? -9.711 15.648 6.258 1 97.38 119 GLN A O 1
ATOM 971 N N . THR A 1 120 ? -9.047 14.453 8.039 1 98 120 THR A N 1
ATOM 972 C CA . THR A 1 120 ? -7.75 14.094 7.469 1 98 120 THR A CA 1
ATOM 973 C C . THR A 1 120 ? -7.93 13.258 6.207 1 98 120 THR A C 1
ATOM 975 O O . THR A 1 120 ? -7.301 13.531 5.18 1 98 120 THR A O 1
ATOM 978 N N . ASN A 1 121 ? -8.82 12.258 6.273 1 98.75 121 ASN A N 1
ATOM 979 C CA . ASN A 1 121 ? -9.148 11.438 5.113 1 98.75 121 ASN A CA 1
ATOM 980 C C . ASN A 1 121 ? -9.648 12.281 3.949 1 98.75 121 ASN A C 1
ATOM 982 O O . ASN A 1 121 ? -9.148 12.156 2.828 1 98.75 121 ASN A O 1
ATOM 986 N N . GLN A 1 122 ? -10.586 13.148 4.23 1 98.56 122 GLN A N 1
ATOM 987 C CA . GLN A 1 122 ? -11.18 13.992 3.195 1 98.56 122 GLN A CA 1
ATOM 988 C C . GLN A 1 122 ? -10.141 14.914 2.572 1 98.56 122 GLN A C 1
ATOM 990 O O . GLN A 1 122 ? -10.172 15.172 1.368 1 98.56 122 GLN A O 1
ATOM 995 N N . PHE A 1 123 ? -9.266 15.398 3.361 1 98.75 123 PHE A N 1
ATOM 996 C CA . PHE A 1 123 ? -8.188 1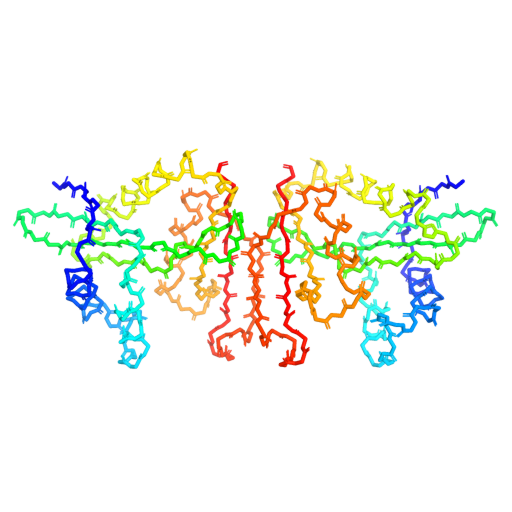6.25 2.877 1 98.75 123 PHE A CA 1
ATOM 997 C C . PHE A 1 123 ? -7.336 15.516 1.845 1 98.75 123 PHE A C 1
ATOM 999 O O . PHE A 1 123 ? -7.133 16.016 0.736 1 98.75 123 PHE A O 1
ATOM 1006 N N . TYR A 1 124 ? -6.875 14.289 2.188 1 98.81 124 TYR A N 1
ATOM 1007 C CA . TYR A 1 124 ? -6.008 13.547 1.28 1 98.81 124 TYR A CA 1
ATOM 1008 C C . TYR A 1 124 ? -6.762 13.141 0.019 1 98.81 124 TYR A C 1
ATOM 1010 O O . TYR A 1 124 ? -6.203 13.172 -1.08 1 98.81 124 TYR A O 1
ATOM 1018 N N . ILE A 1 125 ? -8.031 12.758 0.155 1 98.69 125 ILE A N 1
ATOM 1019 C CA . ILE A 1 125 ? -8.859 12.453 -1.004 1 98.69 125 ILE A CA 1
ATOM 1020 C C . ILE A 1 125 ? -8.953 13.68 -1.91 1 98.69 125 ILE A C 1
ATOM 1022 O O . ILE A 1 125 ? -8.828 13.57 -3.131 1 98.69 125 ILE A O 1
ATOM 1026 N N . SER A 1 126 ? -9.109 14.875 -1.308 1 98.56 126 SER A N 1
ATOM 1027 C CA . SER A 1 126 ? -9.242 16.125 -2.066 1 98.56 126 SER A CA 1
ATOM 1028 C C . SER A 1 126 ? -7.945 16.453 -2.803 1 98.56 126 SER A C 1
ATOM 1030 O O . SER A 1 126 ? -7.965 17.172 -3.807 1 98.56 126 SER A O 1
ATOM 1032 N N . LEU A 1 127 ? -6.789 16 -2.322 1 98.38 127 LEU A N 1
ATOM 1033 C CA . LEU A 1 127 ? -5.5 16.219 -2.971 1 98.38 127 LEU A CA 1
ATOM 1034 C C . LEU A 1 127 ? -5.328 15.273 -4.16 1 98.38 127 LEU A C 1
ATOM 1036 O O . LEU A 1 127 ? -4.406 15.438 -4.961 1 98.38 127 LEU A O 1
ATOM 1040 N N . GLY A 1 128 ? -6.152 14.211 -4.266 1 98.12 128 GLY A N 1
ATOM 1041 C CA . GLY A 1 128 ? -6.074 13.273 -5.379 1 98.12 128 GLY A CA 1
ATOM 1042 C C . GLY A 1 128 ? -5.59 11.898 -4.965 1 98.12 128 GLY A C 1
ATOM 1043 O O . GLY A 1 128 ? -5.43 11.016 -5.809 1 98.12 128 GLY A O 1
ATOM 1044 N N . PHE A 1 129 ? -5.383 11.695 -3.627 1 98.81 129 PHE A N 1
ATOM 1045 C CA . PHE A 1 129 ? -5.008 10.367 -3.148 1 98.81 129 PHE A CA 1
ATOM 1046 C C . PHE A 1 129 ? -6.172 9.391 -3.287 1 98.81 129 PHE A C 1
ATOM 1048 O O . PHE A 1 129 ? -7.332 9.789 -3.195 1 98.81 129 PHE A O 1
ATOM 1055 N N . LYS A 1 130 ? -5.832 8.172 -3.514 1 98.62 130 LYS A N 1
ATOM 1056 C CA . LYS A 1 130 ? -6.824 7.117 -3.688 1 98.62 130 LYS A CA 1
ATOM 1057 C C . LYS A 1 130 ? -6.625 6.004 -2.662 1 98.62 130 LYS A C 1
ATOM 1059 O O . LYS A 1 130 ? -5.492 5.699 -2.281 1 98.62 130 LYS A O 1
ATOM 1064 N N . GLU A 1 131 ? -7.715 5.352 -2.246 1 98.75 131 GLU A N 1
ATOM 1065 C CA . GLU A 1 131 ? -7.656 4.305 -1.23 1 98.75 131 GLU A CA 1
ATOM 1066 C C . GLU A 1 131 ? -6.871 3.094 -1.729 1 98.75 131 GLU A C 1
ATOM 1068 O O . GLU A 1 131 ? -7.152 2.564 -2.805 1 98.75 131 GLU A O 1
ATOM 1073 N N . LEU A 1 132 ? -5.926 2.721 -0.969 1 98.81 132 LEU A N 1
ATOM 1074 C CA . LEU A 1 132 ? -5.23 1.464 -1.22 1 98.81 132 LEU A CA 1
ATOM 1075 C C . LEU A 1 132 ? -5.875 0.321 -0.444 1 98.81 132 LEU A C 1
ATOM 1077 O O . LEU A 1 132 ? -6.43 -0.606 -1.041 1 98.81 132 LEU A O 1
ATOM 1081 N N . GLU A 1 133 ? -5.809 0.477 0.858 1 98.88 133 GLU A N 1
ATOM 1082 C CA . GLU A 1 133 ? -6.289 -0.587 1.734 1 98.88 133 GLU A CA 1
ATOM 1083 C C . GLU A 1 133 ? -6.332 -0.127 3.189 1 98.88 133 GLU A C 1
ATOM 1085 O O . GLU A 1 133 ? -5.562 0.747 3.592 1 98.88 133 GLU A O 1
ATOM 1090 N N . VAL A 1 134 ? -7.293 -0.644 3.945 1 98.75 134 VAL A N 1
ATOM 1091 C CA . VAL A 1 134 ? -7.289 -0.511 5.398 1 98.75 134 VAL A CA 1
ATOM 1092 C C . VAL A 1 134 ? -6.57 -1.704 6.023 1 98.75 134 VAL A C 1
ATOM 1094 O O . VAL A 1 134 ? -6.883 -2.857 5.715 1 98.75 134 VAL A O 1
ATOM 1097 N N . PHE A 1 135 ? -5.602 -1.427 6.82 1 98.62 135 PHE A N 1
ATOM 1098 C CA . PHE A 1 135 ? -4.945 -2.436 7.645 1 98.62 135 PHE A CA 1
ATOM 1099 C C . PHE A 1 135 ? -5.395 -2.32 9.102 1 98.62 135 PHE A C 1
ATOM 1101 O O . PHE A 1 135 ? -4.863 -1.507 9.852 1 98.62 135 PHE A O 1
ATOM 1108 N N . PRO A 1 136 ? -6.238 -3.129 9.516 1 97.44 136 PRO A N 1
ATOM 1109 C CA . PRO A 1 136 ? -6.926 -2.945 10.797 1 97.44 136 PRO A CA 1
ATOM 1110 C C . PRO A 1 136 ? -5.977 -3.031 11.992 1 97.44 136 PRO A C 1
ATOM 1112 O O . PRO A 1 136 ? -6.238 -2.432 13.039 1 97.44 136 PRO A O 1
ATOM 1115 N N . THR A 1 137 ? -4.855 -3.766 11.812 1 96 137 THR A N 1
ATOM 1116 C CA . THR A 1 137 ? -4.043 -4.027 12.992 1 96 137 THR A CA 1
ATOM 1117 C C . THR A 1 137 ? -2.607 -3.557 12.781 1 96 137 THR A C 1
ATOM 1119 O O . THR A 1 137 ? -1.688 -4.016 13.461 1 96 137 THR A O 1
ATOM 1122 N N . LEU A 1 138 ? -2.391 -2.762 11.766 1 97.19 138 LEU A N 1
ATOM 1123 C CA . LEU A 1 138 ? -1.04 -2.295 11.477 1 97.19 138 LEU A CA 1
ATOM 1124 C C . LEU A 1 138 ? -0.463 -1.536 12.664 1 97.19 138 LEU A C 1
ATOM 1126 O O . LEU A 1 138 ? 0.703 -1.725 13.023 1 97.19 138 LEU A O 1
ATOM 1130 N N . TRP A 1 139 ? -1.244 -0.611 13.273 1 95.06 139 TRP A N 1
ATOM 1131 C CA . TRP A 1 139 ? -0.84 0.165 14.438 1 95.06 139 TRP A CA 1
ATOM 1132 C C . TRP A 1 139 ? -1.354 -0.477 15.727 1 95.06 139 TRP A C 1
ATOM 1134 O O . TRP A 1 139 ? -0.566 -0.916 16.562 1 95.06 139 TRP A O 1
ATOM 1144 N N . ASP A 1 140 ? -2.637 -0.578 15.828 1 92.25 140 ASP A N 1
ATOM 1145 C CA . ASP A 1 140 ? -3.361 -1.258 16.906 1 92.25 140 ASP A CA 1
ATOM 1146 C C . ASP A 1 140 ? -4.836 -1.426 16.547 1 92.25 140 ASP A C 1
ATOM 1148 O O . ASP A 1 140 ? -5.285 -0.945 15.5 1 92.25 140 ASP A O 1
ATOM 1152 N N . GLU A 1 141 ? -5.535 -2.199 17.312 1 90.94 141 GLU A N 1
ATOM 1153 C CA . GLU A 1 141 ? -6.902 -2.572 16.969 1 90.94 141 GLU A CA 1
ATOM 1154 C C . GLU A 1 141 ? -7.844 -1.374 17.062 1 90.94 141 GLU A C 1
ATOM 1156 O O . GLU A 1 141 ? -8.898 -1.349 16.422 1 90.94 141 GLU A O 1
ATOM 1161 N N . TRP A 1 142 ? -7.531 -0.366 17.781 1 93.62 142 TRP A N 1
ATOM 1162 C CA . TRP A 1 142 ? -8.406 0.776 18.016 1 93.62 142 TRP A CA 1
ATOM 1163 C C . TRP A 1 142 ? -8.266 1.808 16.891 1 93.62 142 TRP A C 1
ATOM 1165 O O . TRP A 1 142 ? -9.133 2.674 16.734 1 93.62 142 TRP A O 1
ATOM 1175 N N . ASN A 1 143 ? -7.121 1.616 16.172 1 95.94 143 ASN A N 1
ATOM 1176 C CA . ASN A 1 143 ? -6.828 2.574 15.109 1 95.94 143 ASN A CA 1
ATOM 1177 C C . ASN A 1 143 ? -6.523 1.872 13.789 1 95.94 143 ASN A C 1
ATOM 1179 O O . ASN A 1 143 ? -5.367 1.817 13.367 1 95.94 143 ASN A O 1
ATOM 1183 N N . PRO A 1 144 ? -7.574 1.366 13.125 1 98.25 144 PRO A N 1
ATOM 1184 C CA . PRO A 1 144 ? -7.309 0.782 11.805 1 98.25 144 PRO A CA 1
ATOM 1185 C C . PRO A 1 144 ? -6.645 1.767 10.844 1 98.25 144 PRO A C 1
ATOM 1187 O O . PRO A 1 144 ? -7.129 2.889 10.68 1 98.25 144 PRO A O 1
ATOM 1190 N N . CYS A 1 145 ? -5.594 1.353 10.25 1 98.69 145 CYS A N 1
ATOM 1191 C CA . CYS A 1 145 ? -4.781 2.225 9.406 1 98.69 145 CYS A CA 1
ATOM 1192 C C . CYS A 1 145 ? -5.297 2.236 7.973 1 98.69 145 CYS A C 1
ATOM 1194 O O . CYS A 1 145 ? -5.297 1.205 7.301 1 98.69 145 CYS A O 1
ATOM 1196 N N . GLN A 1 146 ? -5.746 3.318 7.504 1 98.88 146 GLN A N 1
ATOM 1197 C CA . GLN A 1 146 ? -6.074 3.545 6.102 1 98.88 146 GLN A CA 1
ATOM 1198 C C . GLN A 1 146 ? -4.867 4.066 5.328 1 98.88 146 GLN A C 1
ATOM 1200 O O . GLN A 1 146 ? -4.301 5.105 5.68 1 98.88 146 GLN A O 1
ATOM 1205 N N . ILE A 1 147 ? -4.43 3.346 4.328 1 98.94 147 ILE A N 1
ATOM 1206 C CA . ILE A 1 147 ? -3.361 3.812 3.453 1 98.94 147 ILE A CA 1
ATOM 1207 C C . ILE A 1 147 ? -3.957 4.352 2.154 1 98.94 147 ILE A C 1
ATOM 1209 O O . ILE A 1 147 ? -4.809 3.705 1.54 1 98.94 147 ILE A O 1
ATOM 1213 N N . TYR A 1 148 ? -3.596 5.57 1.764 1 98.94 148 TYR A N 1
ATOM 1214 C CA . TYR A 1 148 ? -3.877 6.18 0.469 1 98.94 148 TYR A CA 1
ATOM 1215 C C . TYR A 1 148 ? -2.613 6.27 -0.378 1 98.94 148 TYR A C 1
ATOM 1217 O O . TYR A 1 148 ? -1.506 6.367 0.156 1 98.94 148 TYR A O 1
ATOM 1225 N N . VAL A 1 149 ? -2.783 6.242 -1.681 1 98.88 149 VAL A N 1
ATOM 1226 C CA . VAL A 1 149 ? -1.648 6.297 -2.596 1 98.88 149 VAL A CA 1
ATOM 1227 C C . VAL A 1 149 ? -1.978 7.207 -3.777 1 98.88 149 VAL A C 1
ATOM 1229 O O . VAL A 1 149 ? -3.148 7.406 -4.109 1 98.88 149 VAL A O 1
ATOM 1232 N N . MET A 1 150 ? -0.937 7.785 -4.32 1 98.38 150 MET A N 1
ATOM 1233 C CA . MET A 1 150 ? -1.023 8.625 -5.512 1 98.38 150 MET A CA 1
ATOM 1234 C C . MET A 1 150 ? 0.158 8.375 -6.441 1 98.38 150 MET A C 1
ATOM 1236 O O . MET A 1 150 ? 1.29 8.211 -5.984 1 98.38 150 MET A O 1
ATOM 1240 N N . GLY A 1 151 ? -0.125 8.234 -7.766 1 96.88 151 GLY A N 1
ATOM 1241 C CA . GLY A 1 151 ? 0.96 8.25 -8.734 1 96.88 151 GLY A CA 1
ATOM 1242 C C . GLY A 1 151 ? 1.557 9.625 -8.945 1 96.88 151 GLY A C 1
ATOM 1243 O O . GLY A 1 151 ? 0.839 10.625 -8.93 1 96.88 151 GLY A O 1
ATOM 1244 N N . ILE A 1 152 ? 2.92 9.672 -9.094 1 93.06 152 ILE A N 1
ATOM 1245 C CA . ILE A 1 152 ? 3.631 10.922 -9.352 1 93.06 152 ILE A CA 1
ATOM 1246 C C . ILE A 1 152 ? 3.781 11.133 -10.852 1 93.06 152 ILE A C 1
ATOM 1248 O O . ILE A 1 152 ? 4.102 10.195 -11.586 1 93.06 152 ILE A O 1
ATOM 1252 N N . MET B 1 1 ? -2.492 -23.469 -24.875 1 87.5 1 MET B N 1
ATOM 1253 C CA . MET B 1 1 ? -2.777 -22.875 -23.578 1 87.5 1 MET B CA 1
ATOM 1254 C C . MET B 1 1 ? -3.715 -21.672 -23.719 1 87.5 1 MET B C 1
ATOM 1256 O O . MET B 1 1 ? -3.506 -20.828 -24.594 1 87.5 1 MET B O 1
ATOM 1260 N N . HIS B 1 2 ? -4.797 -21.703 -23.094 1 95.56 2 HIS B N 1
ATOM 1261 C CA . HIS B 1 2 ? -5.734 -20.578 -23.141 1 95.56 2 HIS B CA 1
ATOM 1262 C C . HIS B 1 2 ? -6.09 -20.094 -21.75 1 95.56 2 HIS B C 1
ATOM 1264 O O . HIS B 1 2 ? -5.984 -20.844 -20.781 1 95.56 2 HIS B O 1
ATOM 1270 N N . ILE B 1 3 ? -6.41 -18.875 -21.625 1 98.25 3 ILE B N 1
ATOM 1271 C CA . ILE B 1 3 ? -6.82 -18.281 -20.359 1 98.25 3 ILE B CA 1
ATOM 1272 C C . ILE B 1 3 ? -8.328 -18.031 -20.375 1 98.25 3 ILE B C 1
ATOM 1274 O O . ILE B 1 3 ? -8.867 -17.469 -21.312 1 98.25 3 ILE B O 1
ATOM 1278 N N . ILE B 1 4 ? -9.008 -18.453 -19.359 1 98 4 ILE B N 1
ATOM 1279 C CA . ILE B 1 4 ? -10.453 -18.297 -19.266 1 98 4 ILE B CA 1
ATOM 1280 C C . ILE B 1 4 ? -10.828 -17.688 -17.922 1 98 4 ILE B C 1
ATOM 1282 O O . ILE B 1 4 ? -10.148 -17.938 -16.922 1 98 4 ILE B O 1
ATOM 1286 N N . GLN B 1 5 ? -11.844 -16.859 -17.891 1 98.19 5 GLN B N 1
ATOM 1287 C CA . GLN B 1 5 ? -12.406 -16.375 -16.641 1 98.19 5 GLN B CA 1
ATOM 1288 C C . GLN B 1 5 ? -13.398 -17.391 -16.047 1 98.19 5 GLN B C 1
ATOM 1290 O O . GLN B 1 5 ? -14.328 -17.812 -16.734 1 98.19 5 GLN B O 1
ATOM 1295 N N . ILE B 1 6 ? -13.258 -17.766 -14.844 1 98.75 6 ILE B N 1
ATOM 1296 C CA . ILE B 1 6 ? -14.094 -18.766 -14.195 1 98.75 6 ILE B CA 1
ATOM 1297 C C . ILE B 1 6 ? -15.211 -18.078 -13.406 1 98.75 6 ILE B C 1
ATOM 1299 O O . ILE B 1 6 ? -14.953 -17.141 -12.648 1 98.75 6 ILE B O 1
ATOM 1303 N N . ALA B 1 7 ? -16.406 -18.562 -13.539 1 98.19 7 ALA B N 1
ATOM 1304 C CA . ALA B 1 7 ? -17.562 -17.938 -12.898 1 98.19 7 ALA B CA 1
ATOM 1305 C C . ALA B 1 7 ? -18 -18.734 -11.664 1 98.19 7 ALA B C 1
ATOM 1307 O O . ALA B 1 7 ? -18.297 -18.156 -10.617 1 98.19 7 ALA B O 1
ATOM 1308 N N . ASN B 1 8 ? -17.953 -20.078 -11.812 1 98.56 8 ASN B N 1
ATOM 1309 C CA . ASN B 1 8 ? -18.5 -20.938 -10.781 1 98.56 8 ASN B CA 1
ATOM 1310 C C . ASN B 1 8 ? -17.578 -21.016 -9.57 1 98.56 8 ASN B C 1
ATOM 1312 O O . ASN B 1 8 ? -16.422 -21.406 -9.695 1 98.56 8 ASN B O 1
ATOM 1316 N N . ASP B 1 9 ? -18.125 -20.781 -8.383 1 98.88 9 ASP B N 1
ATOM 1317 C CA . ASP B 1 9 ? -17.328 -20.688 -7.168 1 98.88 9 ASP B CA 1
ATOM 1318 C C . ASP B 1 9 ? -16.75 -22.062 -6.785 1 98.88 9 ASP B C 1
ATOM 1320 O O . ASP B 1 9 ? -15.633 -22.141 -6.273 1 98.88 9 ASP B O 1
ATOM 1324 N N . GLU B 1 10 ? -17.453 -23.062 -6.934 1 98.81 10 GLU B N 1
ATOM 1325 C CA . GLU B 1 10 ? -16.938 -24.375 -6.605 1 98.81 10 GLU B CA 1
ATOM 1326 C C . GLU B 1 10 ? -15.773 -24.75 -7.508 1 98.81 10 GLU B C 1
ATOM 1328 O O . GLU B 1 10 ? -14.836 -25.422 -7.074 1 98.81 10 GLU B O 1
ATOM 1333 N N . ASP B 1 11 ? -15.828 -24.344 -8.75 1 98.81 11 ASP B N 1
ATOM 1334 C CA . ASP B 1 11 ? -14.703 -24.547 -9.656 1 98.81 11 ASP B CA 1
ATOM 1335 C C . ASP B 1 11 ? -13.484 -23.75 -9.219 1 98.81 11 ASP B C 1
ATOM 1337 O O . ASP B 1 11 ? -12.359 -24.25 -9.258 1 98.81 11 ASP B O 1
ATOM 1341 N N . LYS B 1 12 ? -13.711 -22.5 -8.859 1 98.94 12 LYS B N 1
ATOM 1342 C CA . LYS B 1 12 ? -12.617 -21.688 -8.336 1 98.94 12 LYS B CA 1
ATOM 1343 C C . LYS B 1 12 ? -11.906 -22.375 -7.184 1 98.94 12 LYS B C 1
ATOM 1345 O O . LYS B 1 12 ? -10.68 -22.469 -7.172 1 98.94 12 LYS B O 1
ATOM 1350 N N . LYS B 1 13 ? -12.68 -22.891 -6.273 1 98.94 13 LYS B N 1
ATOM 1351 C CA . LYS B 1 13 ? -12.109 -23.562 -5.109 1 98.94 13 LYS B CA 1
ATOM 1352 C C . LYS B 1 13 ? -11.344 -24.812 -5.512 1 98.94 13 LYS B C 1
ATOM 1354 O O . LYS B 1 13 ? -10.242 -25.062 -5.016 1 98.94 13 LYS B O 1
ATOM 1359 N N . ARG B 1 14 ? -11.945 -25.578 -6.359 1 98.88 14 ARG B N 1
ATOM 1360 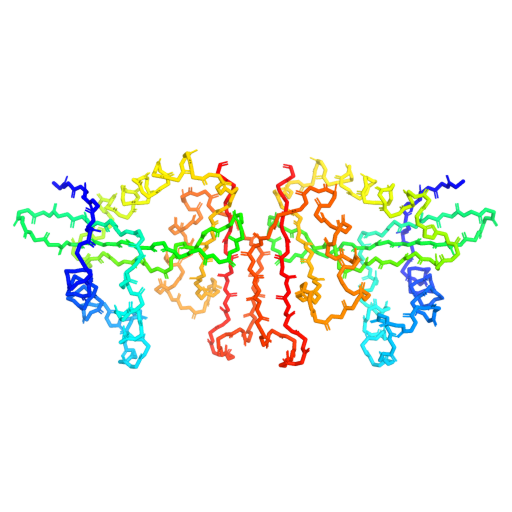C CA . ARG B 1 14 ? -11.328 -26.812 -6.809 1 98.88 14 ARG B CA 1
ATOM 1361 C C . ARG B 1 14 ? -10 -26.547 -7.512 1 98.88 14 ARG B C 1
ATOM 1363 O O . ARG B 1 14 ? -9 -27.203 -7.238 1 98.88 14 ARG B O 1
ATOM 1370 N N . ILE B 1 15 ? -9.977 -25.609 -8.422 1 98.88 15 ILE B N 1
ATOM 1371 C CA . ILE B 1 15 ? -8.766 -25.234 -9.164 1 98.88 15 ILE B CA 1
ATOM 1372 C C . ILE B 1 15 ? -7.707 -24.734 -8.188 1 98.88 15 ILE B C 1
ATOM 1374 O O . ILE B 1 15 ? -6.547 -25.141 -8.258 1 98.88 15 ILE B O 1
ATOM 1378 N N . THR B 1 16 ? -8.086 -23.828 -7.297 1 98.94 16 THR B N 1
ATOM 1379 C CA . THR B 1 16 ? -7.172 -23.297 -6.301 1 98.94 16 THR B CA 1
ATOM 1380 C C . THR B 1 16 ? -6.555 -24.406 -5.465 1 98.94 16 THR B C 1
ATOM 1382 O O . THR B 1 16 ? -5.336 -24.453 -5.285 1 98.94 16 THR B O 1
ATOM 1385 N N . ARG B 1 17 ? -7.379 -25.375 -5.023 1 98.88 17 ARG B N 1
ATOM 1386 C CA . ARG B 1 17 ? -6.906 -26.5 -4.215 1 98.88 17 ARG B CA 1
ATOM 1387 C C . ARG B 1 17 ? -5.891 -27.328 -4.98 1 98.88 17 ARG B C 1
ATOM 1389 O O . ARG B 1 17 ? -4.785 -27.578 -4.492 1 98.88 17 ARG B O 1
ATOM 1396 N N . ASN B 1 18 ? -6.277 -27.703 -6.148 1 98.81 18 ASN B N 1
ATOM 1397 C CA . ASN B 1 18 ? -5.441 -28.594 -6.938 1 98.81 18 ASN B CA 1
ATOM 1398 C C . ASN B 1 18 ? -4.062 -28 -7.199 1 98.81 18 ASN B C 1
ATOM 1400 O O . ASN B 1 18 ? -3.051 -28.688 -7.113 1 98.81 18 ASN B O 1
ATOM 1404 N N . ILE B 1 19 ? -4.02 -26.75 -7.461 1 98.88 19 ILE B N 1
ATOM 1405 C CA . ILE B 1 19 ? -2.76 -26.125 -7.848 1 98.88 19 ILE B CA 1
ATOM 1406 C C . ILE B 1 19 ? -1.942 -25.797 -6.602 1 98.88 19 ILE B C 1
ATOM 1408 O O . ILE B 1 19 ? -0.748 -26.094 -6.539 1 98.88 19 ILE B O 1
ATOM 1412 N N . LEU B 1 20 ? -2.58 -25.203 -5.566 1 98.81 20 LEU B N 1
ATOM 1413 C CA . LEU B 1 20 ? -1.825 -24.781 -4.387 1 98.81 20 LEU B CA 1
ATOM 1414 C C . LEU B 1 20 ? -1.271 -26 -3.645 1 98.81 20 LEU B C 1
ATOM 1416 O O . LEU B 1 20 ? -0.192 -25.922 -3.051 1 98.81 20 LEU B O 1
ATOM 1420 N N . GLU B 1 21 ? -1.946 -27.141 -3.686 1 98.69 21 GLU B N 1
ATOM 1421 C CA . GLU B 1 21 ? -1.449 -28.359 -3.041 1 98.69 21 GLU B CA 1
ATOM 1422 C C . GLU B 1 21 ? -0.19 -28.875 -3.73 1 98.69 21 GLU B C 1
ATOM 1424 O O . GLU B 1 21 ? 0.599 -29.609 -3.129 1 98.69 21 GLU B O 1
ATOM 1429 N N . GLU B 1 22 ? -0.016 -28.484 -4.957 1 98.56 22 GLU B N 1
ATOM 1430 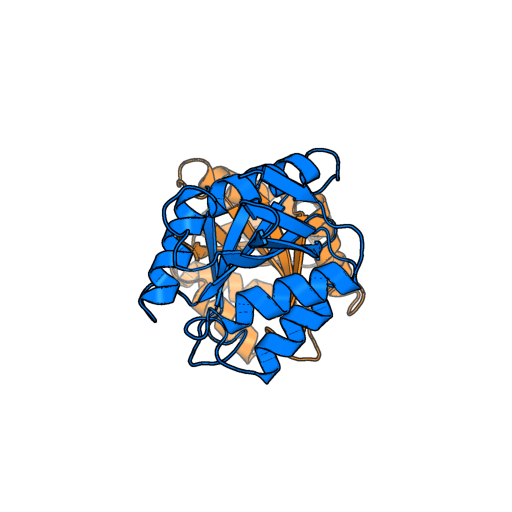C CA . GLU B 1 22 ? 1.168 -28.891 -5.711 1 98.56 22 GLU B CA 1
ATOM 1431 C C . GLU B 1 22 ? 2.307 -27.891 -5.523 1 98.56 22 GLU B C 1
ATOM 1433 O O . GLU B 1 22 ? 3.379 -28.047 -6.109 1 98.56 22 GLU B O 1
ATOM 1438 N N . LEU B 1 23 ? 2.119 -26.859 -4.742 1 98.38 23 LEU B N 1
ATOM 1439 C CA . LEU B 1 23 ? 3.102 -25.797 -4.523 1 98.38 23 LEU B CA 1
ATOM 1440 C C . LEU B 1 23 ? 3.396 -25.625 -3.037 1 98.38 23 LEU B C 1
ATOM 1442 O O . LEU B 1 23 ? 3.289 -24.531 -2.502 1 98.38 23 LEU B O 1
ATOM 1446 N N . PRO B 1 24 ? 3.904 -26.688 -2.396 1 97.31 24 PRO B N 1
ATOM 1447 C CA . PRO B 1 24 ? 4.062 -26.641 -0.94 1 97.31 24 PRO B CA 1
ATOM 1448 C C . PRO B 1 24 ? 5.145 -25.656 -0.491 1 97.31 24 PRO B C 1
ATOM 1450 O O . PRO B 1 24 ? 5.141 -25.219 0.659 1 97.31 24 PRO B O 1
ATOM 1453 N N . GLU B 1 25 ? 6.062 -25.25 -1.299 1 96 25 GLU B N 1
ATOM 1454 C CA . GLU B 1 25 ? 7.102 -24.297 -0.943 1 96 25 GLU B CA 1
ATOM 1455 C C . GLU B 1 25 ? 6.508 -22.938 -0.611 1 96 25 GLU B C 1
ATOM 1457 O O . GLU B 1 25 ? 7.062 -22.188 0.197 1 96 25 GLU B O 1
ATOM 1462 N N . TRP B 1 26 ? 5.363 -22.562 -1.21 1 95.5 26 TRP B N 1
ATOM 1463 C CA . TRP B 1 26 ? 4.703 -21.281 -1.021 1 95.5 26 TRP B CA 1
ATOM 1464 C C . TRP B 1 26 ? 3.457 -21.422 -0.155 1 95.5 26 TRP B C 1
ATOM 1466 O O . TRP B 1 26 ? 3.127 -20.531 0.629 1 95.5 26 TRP B O 1
ATOM 1476 N N . PHE B 1 27 ? 2.879 -22.578 -0.368 1 97 27 PHE B N 1
ATOM 1477 C CA . PHE B 1 27 ? 1.563 -22.766 0.234 1 97 27 PHE B CA 1
ATOM 1478 C C . PHE B 1 27 ? 1.535 -24.016 1.108 1 97 27 PHE B C 1
ATOM 1480 O O . PHE B 1 27 ? 0.565 -24.766 1.083 1 97 27 PHE B O 1
ATOM 1487 N N . GLY B 1 28 ? 2.582 -24.203 1.843 1 95.88 28 GLY B N 1
ATOM 1488 C CA . GLY B 1 28 ? 2.803 -25.422 2.6 1 95.88 28 GLY B CA 1
ATOM 1489 C C . GLY B 1 28 ? 2.033 -25.453 3.908 1 95.88 28 GLY B C 1
ATOM 1490 O O . GLY B 1 28 ? 1.909 -26.516 4.531 1 95.88 28 GLY B O 1
ATOM 1491 N N . ILE B 1 29 ? 1.527 -24.344 4.422 1 95.56 29 ILE B N 1
ATOM 1492 C CA . ILE B 1 29 ? 0.754 -24.297 5.656 1 95.56 29 ILE B CA 1
ATOM 1493 C C . ILE B 1 29 ? -0.717 -24.562 5.359 1 95.56 29 ILE B C 1
ATOM 1495 O O . ILE B 1 29 ? -1.401 -23.734 4.754 1 95.56 29 ILE B O 1
ATOM 1499 N N . PRO B 1 30 ? -1.202 -25.672 5.797 1 97.38 30 PRO B N 1
ATOM 1500 C CA . PRO B 1 30 ? -2.545 -26.109 5.402 1 97.38 30 PRO B CA 1
ATOM 1501 C C . PRO B 1 30 ? -3.621 -25.078 5.758 1 97.38 30 PRO B C 1
ATOM 1503 O O . PRO B 1 30 ? -4.5 -24.797 4.941 1 97.38 30 PRO B O 1
ATOM 1506 N N . GLU B 1 31 ? -3.572 -24.531 6.93 1 97.19 31 GLU B N 1
ATOM 1507 C CA . GLU B 1 31 ? -4.594 -23.578 7.355 1 97.19 31 GLU B CA 1
ATOM 1508 C C . GLU B 1 31 ? -4.609 -22.359 6.449 1 97.19 31 GLU B C 1
ATOM 1510 O O . GLU B 1 31 ? -5.676 -21.859 6.074 1 97.19 31 GLU B O 1
ATOM 1515 N N . ALA B 1 32 ? -3.49 -21.797 6.168 1 95.88 32 ALA B N 1
ATOM 1516 C CA . ALA B 1 32 ? -3.385 -20.656 5.27 1 95.88 32 ALA B CA 1
ATOM 1517 C C . ALA B 1 32 ? -3.873 -21 3.867 1 95.88 32 ALA B C 1
ATOM 1519 O O . ALA B 1 32 ? -4.598 -20.234 3.242 1 95.88 32 ALA B O 1
ATOM 1520 N N . ARG B 1 33 ? -3.502 -22.172 3.363 1 98.19 33 ARG B N 1
ATOM 1521 C CA . ARG B 1 33 ? -3.926 -22.641 2.043 1 98.19 33 ARG B CA 1
ATOM 1522 C C . ARG B 1 33 ? -5.445 -22.734 1.961 1 98.19 33 ARG B C 1
ATOM 1524 O O . ARG B 1 33 ? -6.047 -22.328 0.964 1 98.19 33 ARG B O 1
ATOM 1531 N N . GLU B 1 34 ? -6.039 -23.312 3.043 1 98.69 34 GLU B N 1
ATOM 1532 C CA . GLU B 1 34 ? -7.496 -23.422 3.066 1 98.69 34 GLU B CA 1
ATOM 1533 C C . GLU B 1 34 ? -8.164 -22.062 3.008 1 98.69 34 GLU B C 1
ATOM 1535 O O . GLU B 1 34 ? -9.242 -21.906 2.416 1 98.69 34 GLU B O 1
ATOM 1540 N N . GLU B 1 35 ? -7.598 -21.125 3.633 1 98.5 35 GLU B N 1
ATOM 1541 C CA . GLU B 1 35 ? -8.141 -19.766 3.574 1 98.5 35 GLU B CA 1
ATOM 1542 C C . GLU B 1 35 ? -8.125 -19.234 2.146 1 98.5 35 GLU B C 1
ATOM 1544 O O . GLU B 1 35 ? -9.102 -18.641 1.69 1 98.5 35 GLU B O 1
ATOM 1549 N N . TYR B 1 36 ? -7 -19.406 1.413 1 98.75 36 TYR B N 1
ATOM 1550 C CA . TYR B 1 36 ? -6.914 -18.984 0.019 1 98.75 36 TYR B CA 1
ATOM 1551 C C . TYR B 1 36 ? -7.996 -19.656 -0.82 1 98.75 36 TYR B C 1
ATOM 1553 O O . TYR B 1 36 ? -8.578 -19.031 -1.708 1 98.75 36 TYR B O 1
ATOM 1561 N N . ILE B 1 37 ? -8.203 -20.906 -0.553 1 98.94 37 ILE B N 1
ATOM 1562 C CA . ILE B 1 37 ? -9.188 -21.672 -1.305 1 98.94 37 ILE B CA 1
ATOM 1563 C C . ILE B 1 37 ? -10.586 -21.125 -1.043 1 98.94 37 ILE B C 1
ATOM 1565 O O . ILE B 1 37 ? -11.328 -20.828 -1.982 1 98.94 37 ILE B O 1
ATOM 1569 N N . ARG B 1 38 ? -10.891 -20.953 0.185 1 98.81 38 ARG B N 1
ATOM 1570 C CA . ARG B 1 38 ? -12.203 -20.422 0.557 1 98.81 38 ARG B CA 1
ATOM 1571 C C . ARG B 1 3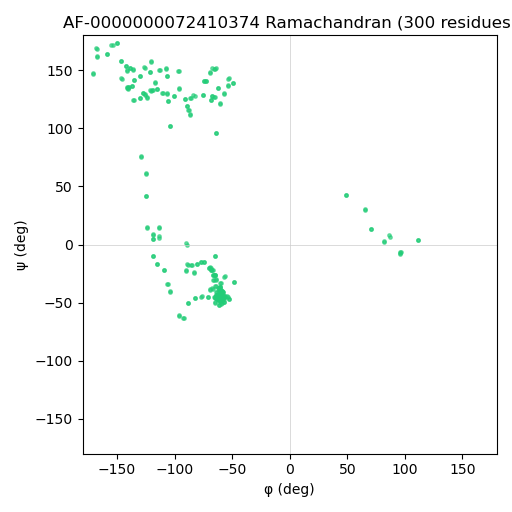8 ? -12.406 -19.016 -0.011 1 98.81 38 ARG B C 1
ATOM 1573 O O . ARG B 1 38 ? -13.484 -18.688 -0.511 1 98.81 38 ARG B O 1
ATOM 1580 N N . ASP B 1 39 ? -11.406 -18.234 0.017 1 98.69 39 ASP B N 1
ATOM 1581 C CA . ASP B 1 39 ? -11.484 -16.828 -0.363 1 98.69 39 ASP B CA 1
ATOM 1582 C C . ASP B 1 39 ? -11.578 -16.672 -1.879 1 98.69 39 ASP B C 1
ATOM 1584 O O . ASP B 1 39 ? -11.891 -15.594 -2.379 1 98.69 39 ASP B O 1
ATOM 1588 N N . SER B 1 40 ? -11.273 -17.719 -2.604 1 98.88 40 SER B N 1
ATOM 1589 C CA . SER B 1 40 ? -11.367 -17.656 -4.059 1 98.88 40 SER B CA 1
ATOM 1590 C C . SER B 1 40 ? -12.812 -17.453 -4.512 1 98.88 40 SER B C 1
ATO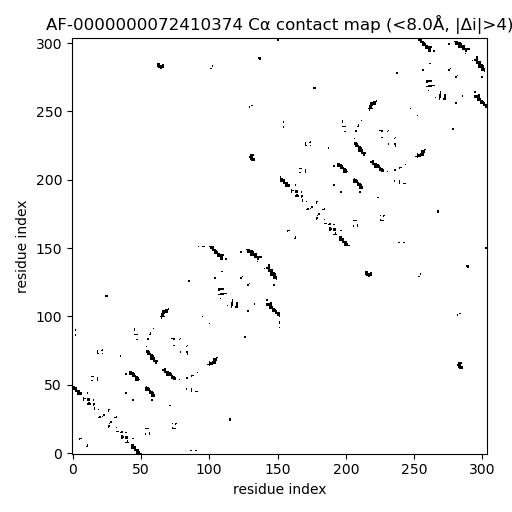M 1592 O O . SER B 1 40 ? -13.055 -16.938 -5.602 1 98.88 40 SER B O 1
ATOM 1594 N N . ALA B 1 41 ? -13.758 -17.891 -3.701 1 98.81 41 ALA B N 1
ATOM 1595 C CA . ALA B 1 41 ? -15.172 -17.734 -4.02 1 98.81 41 ALA B CA 1
ATOM 1596 C C . ALA B 1 41 ? -15.555 -16.25 -4.121 1 98.81 41 ALA B C 1
ATOM 1598 O O . ALA B 1 41 ? -15.148 -15.445 -3.289 1 98.81 41 ALA B O 1
ATOM 1599 N N . GLY B 1 42 ? -16.328 -15.875 -5.195 1 98.31 42 GLY B N 1
ATOM 1600 C CA . GLY B 1 42 ? -16.812 -14.516 -5.367 1 98.31 42 GLY B CA 1
ATOM 1601 C C . GLY B 1 42 ? -15.789 -13.586 -5.98 1 98.31 42 GLY B C 1
ATOM 1602 O O . GLY B 1 42 ? -16.062 -12.406 -6.191 1 98.31 42 GLY B O 1
ATOM 1603 N N . ARG B 1 43 ? -14.609 -14.102 -6.32 1 98.62 43 ARG B N 1
ATOM 1604 C CA . ARG B 1 43 ? -13.531 -13.273 -6.844 1 98.62 43 ARG B CA 1
ATOM 1605 C C . ARG B 1 43 ? -13.508 -13.305 -8.367 1 98.62 43 ARG B C 1
ATOM 1607 O O . ARG B 1 43 ? -14 -14.25 -8.984 1 98.62 43 ARG B O 1
ATOM 1614 N N . THR B 1 44 ? -13.062 -12.188 -8.969 1 98.44 44 THR B N 1
ATOM 1615 C CA . THR B 1 44 ? -12.648 -12.266 -10.367 1 98.44 44 THR B CA 1
ATOM 1616 C C . THR B 1 44 ? -11.492 -13.25 -10.531 1 98.44 44 THR B C 1
ATOM 1618 O O . THR B 1 44 ? -10.453 -13.109 -9.891 1 98.44 44 THR B O 1
ATOM 1621 N N . PHE B 1 45 ? -11.703 -14.227 -11.328 1 98.88 45 PHE B N 1
ATOM 1622 C CA . PHE B 1 45 ? -10.844 -15.406 -11.344 1 98.88 45 PHE B CA 1
ATOM 1623 C C . PHE B 1 45 ? -10.508 -15.812 -12.773 1 98.88 45 PHE B C 1
ATOM 1625 O O . PHE B 1 45 ? -11.406 -16 -13.594 1 98.88 45 PHE B O 1
ATOM 1632 N N . PHE B 1 46 ? -9.195 -15.898 -13.062 1 98.94 46 PHE B N 1
ATOM 1633 C CA . PHE B 1 46 ? -8.727 -16.359 -14.359 1 98.94 46 PHE B CA 1
ATOM 1634 C C . PHE B 1 46 ? -7.926 -17.641 -14.227 1 98.94 46 PHE B C 1
ATOM 1636 O O . PHE B 1 46 ? -7.152 -17.797 -13.281 1 98.94 46 PHE B O 1
ATOM 1643 N N . CYS B 1 47 ? -8.109 -18.562 -15.117 1 98.88 47 CYS B N 1
ATOM 1644 C CA . CYS B 1 47 ? -7.465 -19.875 -15.125 1 98.88 47 CYS B CA 1
ATOM 1645 C C . CYS B 1 47 ? -6.766 -20.125 -16.453 1 98.88 47 CYS B C 1
ATOM 1647 O O . CYS B 1 47 ? -7.316 -19.828 -17.516 1 98.88 47 CYS B O 1
ATOM 1649 N N . ALA B 1 48 ? -5.527 -20.5 -16.406 1 98.88 48 ALA B N 1
ATOM 1650 C CA . ALA B 1 48 ? -4.816 -21.016 -17.578 1 98.88 48 ALA B CA 1
ATOM 1651 C C . ALA B 1 48 ? -5.047 -22.516 -17.75 1 98.88 48 ALA B C 1
ATOM 1653 O O . ALA B 1 48 ? -4.805 -23.297 -16.812 1 98.88 48 ALA B O 1
ATOM 1654 N N . GLU B 1 49 ? -5.484 -22.891 -18.875 1 98.38 49 GLU B N 1
ATOM 1655 C CA . GLU B 1 49 ? -5.773 -24.297 -19.156 1 98.38 49 GLU B CA 1
ATOM 1656 C C . GLU B 1 49 ? -4.941 -24.812 -20.328 1 98.38 49 GLU B C 1
ATOM 1658 O O . GLU B 1 49 ? -4.746 -24.094 -21.312 1 98.38 49 GLU B O 1
ATOM 1663 N N . GLU B 1 50 ? -4.363 -25.922 -20.125 1 96.44 50 GLU B N 1
ATOM 1664 C CA . GLU B 1 50 ? -3.715 -26.703 -21.188 1 96.44 50 GLU B CA 1
ATOM 1665 C C . GLU B 1 50 ? -4.285 -28.109 -21.25 1 96.44 50 GLU B C 1
ATOM 1667 O O . GLU B 1 50 ? -4.266 -28.844 -20.266 1 96.44 50 GLU B O 1
ATOM 1672 N N . ASN B 1 51 ? -4.762 -28.562 -22.469 1 93.75 51 ASN B N 1
ATOM 1673 C CA . ASN B 1 51 ? -5.371 -29.875 -22.672 1 93.75 51 ASN B CA 1
ATOM 1674 C C . ASN B 1 51 ? -6.441 -30.156 -21.625 1 93.75 51 ASN B C 1
ATOM 1676 O O . ASN B 1 51 ? -6.414 -31.203 -20.984 1 93.75 51 ASN B O 1
ATOM 1680 N N . GLU B 1 52 ? -7.32 -29.156 -21.281 1 91.81 52 GLU B N 1
ATOM 1681 C CA . GLU B 1 52 ? -8.484 -29.234 -20.406 1 91.81 52 GLU B CA 1
ATOM 1682 C C . GLU B 1 52 ? -8.055 -29.406 -18.953 1 91.81 52 GLU B C 1
ATOM 1684 O O . GLU B 1 52 ? -8.867 -29.781 -18.094 1 91.81 52 GLU B O 1
ATOM 1689 N N . LYS B 1 53 ? -6.801 -29.172 -18.75 1 95.81 53 LYS B N 1
ATOM 1690 C CA . LYS B 1 53 ? -6.273 -29.203 -17.391 1 95.81 53 LYS B CA 1
ATOM 1691 C C . LYS B 1 53 ? -5.879 -27.797 -16.922 1 95.81 53 LYS B C 1
ATOM 1693 O O . LYS B 1 53 ? -5.215 -27.062 -17.656 1 95.81 53 LYS B O 1
ATOM 1698 N N . ALA B 1 54 ? -6.367 -27.469 -15.727 1 98.5 54 ALA B N 1
ATOM 1699 C CA . ALA B 1 54 ? -5.922 -26.219 -15.125 1 98.5 54 ALA B CA 1
ATOM 1700 C C . ALA B 1 54 ? -4.445 -26.297 -14.727 1 98.5 54 ALA B C 1
ATOM 1702 O O . ALA B 1 54 ? -4.043 -27.188 -13.984 1 98.5 54 ALA B O 1
ATOM 1703 N N . VAL B 1 55 ? -3.635 -25.359 -15.227 1 98.75 55 VAL B N 1
ATOM 1704 C CA . VAL B 1 55 ? -2.203 -25.422 -14.953 1 98.75 55 VAL B CA 1
ATOM 1705 C C . VAL B 1 55 ? -1.764 -24.172 -14.195 1 98.75 55 VAL B C 1
ATOM 1707 O O . VAL B 1 55 ? -0.638 -24.109 -13.695 1 98.75 55 VAL B O 1
ATOM 1710 N N . GLY B 1 56 ? -2.615 -23.172 -14.078 1 98.88 56 GLY B N 1
ATOM 1711 C CA . GLY B 1 56 ? -2.373 -21.938 -13.352 1 98.88 56 GLY B CA 1
ATOM 1712 C C . GLY B 1 56 ? -3.627 -21.109 -13.141 1 98.88 56 GLY B C 1
ATOM 1713 O O . GLY B 1 56 ? -4.645 -21.328 -13.797 1 98.88 56 GLY B O 1
ATOM 1714 N N . PHE B 1 57 ? -3.555 -20.188 -12.195 1 98.94 57 PHE B N 1
ATOM 1715 C CA . PHE B 1 57 ? -4.688 -19.312 -11.938 1 98.94 57 PHE B CA 1
ATOM 1716 C C . PHE B 1 57 ? -4.238 -18.031 -11.219 1 98.94 57 PHE B C 1
ATOM 1718 O O . PHE B 1 57 ? -3.102 -17.953 -10.758 1 98.94 57 PHE B O 1
ATOM 1725 N N . LEU B 1 58 ? -5.016 -17.062 -11.203 1 98.94 58 LEU B N 1
ATOM 1726 C CA . LEU B 1 58 ? -4.957 -15.953 -10.258 1 98.94 58 LEU B CA 1
ATOM 1727 C C . LEU B 1 58 ? -6.355 -15.43 -9.938 1 98.94 58 LEU B C 1
ATOM 1729 O O . LEU B 1 58 ? -7.297 -15.664 -10.703 1 98.94 58 LEU B O 1
ATOM 1733 N N . TYR B 1 59 ? -6.5 -14.773 -8.828 1 98.88 59 TYR B N 1
ATOM 1734 C CA . TYR B 1 59 ? -7.754 -14.07 -8.586 1 98.88 59 TYR B CA 1
ATOM 1735 C C . TYR B 1 59 ? -7.508 -12.742 -7.879 1 98.88 59 TYR B C 1
ATOM 1737 O O . TYR B 1 59 ? -6.457 -12.539 -7.27 1 98.88 59 TYR B O 1
ATOM 1745 N N . LEU B 1 60 ? -8.391 -11.852 -8.078 1 98.81 60 LEU B N 1
ATOM 1746 C CA . LEU B 1 60 ? -8.312 -10.469 -7.617 1 98.81 60 LEU B CA 1
ATOM 1747 C C . LEU B 1 60 ? -9.266 -10.234 -6.449 1 98.81 60 LEU B C 1
ATOM 1749 O O . LEU B 1 60 ? -10.352 -10.82 -6.402 1 98.81 60 LEU B O 1
ATOM 1753 N N . LYS B 1 61 ? -8.891 -9.43 -5.539 1 98.56 61 LYS B N 1
ATOM 1754 C CA . LYS B 1 61 ? -9.688 -9.008 -4.395 1 98.56 61 LYS B CA 1
ATOM 1755 C C . LYS B 1 61 ? -9.68 -7.484 -4.254 1 98.56 61 LYS B C 1
ATOM 1757 O O . LYS B 1 61 ? -8.617 -6.859 -4.234 1 98.56 61 LYS B O 1
ATOM 1762 N N . GLN B 1 62 ? -10.891 -6.887 -4.199 1 98.19 62 GLN B N 1
ATOM 1763 C CA . GLN B 1 62 ? -10.953 -5.449 -3.949 1 98.19 62 GLN B CA 1
ATOM 1764 C C . GLN B 1 62 ? -10.492 -5.117 -2.533 1 98.19 62 GLN B C 1
ATOM 1766 O O . GLN B 1 62 ? -10.992 -5.688 -1.562 1 98.19 62 GLN B O 1
ATOM 1771 N N . THR B 1 63 ? -9.547 -4.195 -2.387 1 98.56 63 THR B N 1
ATOM 1772 C CA . THR B 1 63 ? -9.039 -3.852 -1.063 1 98.56 63 THR B CA 1
ATOM 1773 C C . THR B 1 63 ? -9.383 -2.408 -0.709 1 98.56 63 THR B C 1
ATOM 1775 O O . THR B 1 63 ? -9.258 -2 0.448 1 98.56 63 THR B O 1
ATOM 1778 N N . GLY B 1 64 ? -9.727 -1.642 -1.601 1 97.06 64 GLY B N 1
ATOM 1779 C CA . GLY B 1 64 ? -10.211 -0.275 -1.476 1 97.06 64 GLY B CA 1
ATOM 1780 C C . GLY B 1 64 ? -11.07 0.163 -2.643 1 97.06 64 GLY B C 1
ATOM 1781 O O . GLY B 1 64 ? -11.156 -0.536 -3.654 1 97.06 64 GLY B O 1
ATOM 1782 N N . LYS B 1 65 ? -11.664 1.305 -2.506 1 95.81 65 LYS B N 1
ATOM 1783 C CA . LYS B 1 65 ? -12.539 1.807 -3.562 1 95.81 65 LYS B CA 1
ATOM 1784 C C . LYS B 1 65 ? -11.797 1.889 -4.895 1 95.81 65 LYS B C 1
ATOM 1786 O O . LYS B 1 65 ? -12.398 1.688 -5.953 1 95.81 65 LYS B O 1
ATOM 1791 N N . ASP B 1 66 ? -10.5 2.066 -4.82 1 97.75 66 ASP B N 1
ATOM 1792 C CA . ASP B 1 66 ? -9.734 2.354 -6.031 1 97.75 66 ASP B CA 1
ATOM 1793 C C . ASP B 1 66 ? -8.695 1.265 -6.301 1 97.75 66 ASP B C 1
ATOM 1795 O O . ASP B 1 66 ? -7.863 1.404 -7.195 1 97.75 66 ASP B O 1
ATOM 1799 N N . THR B 1 67 ? -8.719 0.229 -5.484 1 98.62 67 THR B N 1
ATOM 1800 C CA . THR B 1 67 ? -7.578 -0.672 -5.578 1 98.62 67 THR B CA 1
ATOM 1801 C C . THR B 1 67 ? -8.031 -2.129 -5.531 1 98.62 67 THR B C 1
ATOM 1803 O O . THR B 1 67 ? -8.898 -2.488 -4.73 1 98.62 67 THR B O 1
ATOM 1806 N N . VAL B 1 68 ? -7.461 -2.932 -6.391 1 98.69 68 VAL B N 1
ATOM 1807 C CA . VAL B 1 68 ? -7.582 -4.383 -6.301 1 98.69 68 VAL B CA 1
ATOM 1808 C C . VAL B 1 68 ? -6.223 -4.996 -5.969 1 98.69 68 VAL B C 1
ATOM 1810 O O . VAL B 1 68 ? -5.18 -4.406 -6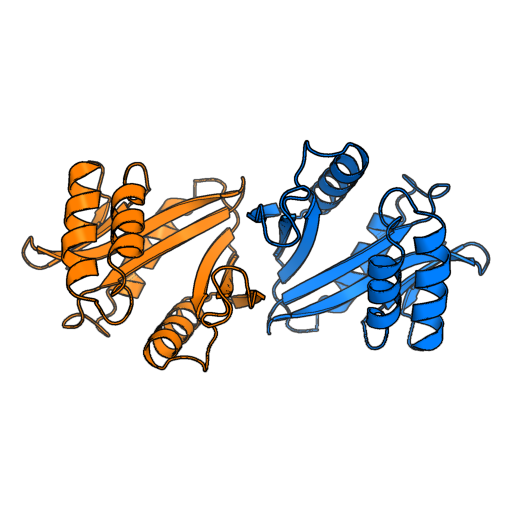.27 1 98.69 68 VAL B O 1
ATOM 1813 N N . GLU B 1 69 ? -6.281 -6.09 -5.293 1 98.94 69 GLU B N 1
ATOM 1814 C CA . GLU B 1 69 ? -5.105 -6.906 -5.012 1 98.94 69 GLU B CA 1
ATOM 1815 C C . GLU B 1 69 ? -5.09 -8.172 -5.867 1 98.94 69 GLU B C 1
ATOM 1817 O O . GLU B 1 69 ? -6.113 -8.852 -5.996 1 98.94 69 GLU B O 1
ATOM 1822 N N . LEU B 1 70 ? -3.967 -8.352 -6.637 1 98.88 70 LEU B N 1
ATOM 1823 C CA . LEU B 1 70 ? -3.711 -9.734 -7.031 1 98.88 70 LEU B CA 1
ATOM 1824 C C . LEU B 1 70 ? -3.428 -10.602 -5.809 1 98.88 70 LEU B C 1
ATOM 1826 O O . LEU B 1 70 ? -2.283 -10.695 -5.359 1 98.88 70 LEU B O 1
ATOM 1830 N N . ALA B 1 71 ? -4.434 -11.258 -5.316 1 98.75 71 ALA B N 1
ATOM 1831 C CA . ALA B 1 71 ? -4.418 -11.883 -3.998 1 98.75 71 ALA B CA 1
ATOM 1832 C C . ALA B 1 71 ? -3.613 -13.18 -4.02 1 98.75 71 ALA B C 1
ATOM 1834 O O . ALA B 1 71 ? -2.855 -13.461 -3.086 1 98.75 71 ALA B O 1
ATOM 1835 N N . VAL B 1 72 ? -3.822 -13.953 -5.012 1 98.81 72 VAL B N 1
ATOM 1836 C CA . VAL B 1 72 ? -3.115 -15.219 -5.16 1 98.81 72 VAL B CA 1
ATOM 1837 C C . VAL B 1 72 ? -2.885 -15.508 -6.641 1 98.81 72 VAL B C 1
ATOM 1839 O O . VAL B 1 72 ? -3.752 -15.242 -7.477 1 98.81 72 VAL B O 1
ATOM 1842 N N . MET B 1 73 ? -1.799 -16.047 -6.895 1 98.81 73 MET B N 1
ATOM 1843 C CA . MET B 1 73 ? -1.468 -16.625 -8.195 1 98.81 73 MET B CA 1
ATOM 1844 C C . MET B 1 73 ? -0.664 -17.906 -8.023 1 98.81 73 MET B C 1
ATOM 1846 O O . MET B 1 73 ? 0.217 -17.984 -7.164 1 98.81 73 MET B O 1
ATOM 1850 N N . GLY B 1 74 ? -0.995 -18.906 -8.727 1 98.75 74 GLY B N 1
ATOM 1851 C CA . GLY B 1 74 ? -0.243 -20.141 -8.773 1 98.75 74 GLY B CA 1
ATOM 1852 C C . GLY B 1 74 ? -0.154 -20.734 -10.172 1 98.75 74 GLY B C 1
ATOM 1853 O O . GLY B 1 74 ? -1.128 -20.703 -10.922 1 98.75 74 GLY B O 1
ATOM 1854 N N . VAL B 1 75 ? 0.964 -21.156 -10.539 1 98.75 75 VAL B N 1
ATOM 1855 C CA . VAL B 1 75 ? 1.229 -21.906 -11.758 1 98.75 75 VAL B CA 1
ATOM 1856 C C . VAL B 1 75 ? 1.987 -23.188 -11.414 1 98.75 75 VAL B C 1
ATOM 1858 O O . VAL B 1 75 ? 2.951 -23.156 -10.648 1 98.75 75 VAL B O 1
ATOM 1861 N N . LEU B 1 76 ? 1.571 -24.312 -11.883 1 98.56 76 LEU B N 1
ATOM 1862 C CA . LEU B 1 76 ? 2.279 -25.562 -11.648 1 98.56 76 LEU B CA 1
ATOM 1863 C C . LEU B 1 76 ? 3.744 -25.453 -12.055 1 98.56 76 LEU B C 1
ATOM 1865 O O . LEU B 1 76 ? 4.062 -24.844 -13.078 1 98.56 76 LEU B O 1
ATOM 1869 N N . LYS B 1 77 ? 4.594 -26.062 -11.305 1 97.06 77 LYS B N 1
ATOM 1870 C CA . LYS B 1 77 ? 6.035 -25.891 -11.445 1 97.06 77 LYS B CA 1
ATOM 1871 C C . LYS B 1 77 ? 6.496 -26.281 -12.852 1 97.06 77 LYS B C 1
ATOM 1873 O O . LYS B 1 77 ? 7.344 -25.594 -13.438 1 97.06 77 LYS B O 1
ATOM 1878 N N . GLU B 1 78 ? 5.973 -27.312 -13.398 1 96.38 78 GLU B N 1
ATOM 1879 C CA . GLU B 1 78 ? 6.391 -27.797 -14.711 1 96.38 78 GLU B CA 1
ATOM 1880 C C . GLU B 1 78 ? 6.055 -26.781 -15.805 1 96.38 78 GLU B C 1
ATOM 1882 O O . GLU B 1 78 ? 6.551 -26.891 -16.922 1 96.38 78 GLU B O 1
ATOM 1887 N N . TYR B 1 79 ? 5.316 -25.797 -15.477 1 97.25 79 TYR B N 1
ATOM 1888 C CA . TYR B 1 79 ? 4.887 -24.812 -16.469 1 97.25 79 TYR B 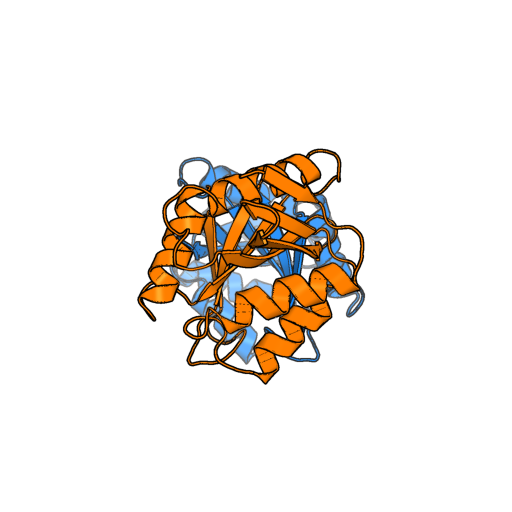CA 1
ATOM 1889 C C . TYR B 1 79 ? 5.504 -23.453 -16.188 1 97.25 79 TYR B C 1
ATOM 1891 O O . TYR B 1 79 ? 5.156 -22.453 -16.828 1 97.25 79 TYR B O 1
ATOM 1899 N N . HIS B 1 80 ? 6.387 -23.391 -15.219 1 95.81 80 HIS B N 1
ATOM 1900 C CA . HIS B 1 80 ? 7.074 -22.141 -14.914 1 95.81 80 HIS B CA 1
ATOM 1901 C C . HIS B 1 80 ? 7.988 -21.719 -16.062 1 95.81 80 HIS B C 1
ATOM 1903 O O . HIS B 1 80 ? 8.461 -22.578 -16.828 1 95.81 80 HIS B O 1
ATOM 1909 N N . ARG B 1 81 ? 8.156 -20.484 -16.156 1 95.19 81 ARG B N 1
ATOM 1910 C CA . ARG B 1 81 ? 9.062 -19.875 -17.125 1 95.19 81 ARG B CA 1
ATOM 1911 C C . ARG B 1 81 ? 8.586 -20.125 -18.547 1 95.19 81 ARG B C 1
ATOM 1913 O O . ARG B 1 81 ? 9.398 -20.281 -19.469 1 95.19 81 ARG B O 1
ATOM 1920 N N . LYS B 1 82 ? 7.293 -20.234 -18.719 1 96.62 82 LYS B N 1
ATOM 1921 C CA . LYS B 1 82 ? 6.695 -20.406 -20.031 1 96.62 82 LYS B CA 1
ATOM 1922 C C . LYS B 1 82 ? 5.754 -19.266 -20.375 1 96.62 82 LYS B C 1
ATOM 1924 O O . LYS B 1 82 ? 4.969 -19.344 -21.312 1 96.62 82 LYS B O 1
ATOM 1929 N N . GLY B 1 83 ? 5.758 -18.219 -19.547 1 97.5 83 GLY B N 1
ATOM 1930 C CA . GLY B 1 83 ? 4.996 -17.016 -19.844 1 97.5 83 GLY B CA 1
ATOM 1931 C C . GLY B 1 83 ? 3.562 -17.094 -19.344 1 97.5 83 GLY B C 1
ATOM 1932 O O . GLY B 1 83 ? 2.77 -16.188 -19.594 1 97.5 83 GLY B O 1
ATOM 1933 N N . ILE B 1 84 ? 3.174 -18.109 -18.609 1 98.38 84 ILE B N 1
ATOM 1934 C CA . ILE B 1 84 ? 1.796 -18.328 -18.188 1 98.38 84 ILE B CA 1
ATOM 1935 C C . ILE B 1 84 ? 1.398 -17.281 -17.141 1 98.38 84 ILE B C 1
ATOM 1937 O O . ILE B 1 84 ? 0.303 -16.719 -17.219 1 98.38 84 ILE B O 1
ATOM 1941 N N . GLY B 1 85 ? 2.279 -17.047 -16.188 1 98.5 85 GLY B N 1
ATOM 1942 C CA . GLY B 1 85 ? 1.996 -16.016 -15.195 1 98.5 85 GLY B CA 1
ATOM 1943 C C . GLY B 1 85 ? 1.744 -14.656 -15.812 1 98.5 85 GLY B C 1
ATOM 1944 O O . GLY B 1 85 ? 0.785 -13.977 -15.445 1 98.5 85 GLY B O 1
ATOM 1945 N N . LYS B 1 86 ? 2.584 -14.312 -16.75 1 98.44 86 LYS B N 1
ATOM 1946 C CA . LYS B 1 86 ? 2.449 -13.039 -17.453 1 98.44 86 LYS B CA 1
ATOM 1947 C C . LYS B 1 86 ? 1.136 -12.977 -18.219 1 98.44 86 LYS B C 1
ATOM 1949 O O . LYS B 1 86 ? 0.463 -11.945 -18.234 1 98.44 86 LYS B O 1
ATOM 1954 N N . ALA B 1 87 ? 0.782 -14.031 -18.891 1 98.62 87 ALA B N 1
ATOM 1955 C CA . ALA B 1 87 ? -0.455 -14.086 -19.656 1 98.62 87 ALA B CA 1
ATOM 1956 C C . ALA B 1 87 ? -1.676 -13.969 -18.75 1 98.62 87 ALA B C 1
ATOM 1958 O O . ALA B 1 87 ? -2.635 -13.266 -19.078 1 98.62 87 ALA B O 1
ATOM 1959 N N . LEU B 1 88 ? -1.661 -14.68 -17.625 1 98.81 88 LEU B N 1
ATOM 1960 C CA . LEU B 1 88 ? -2.734 -14.578 -16.641 1 98.81 88 LEU B CA 1
ATOM 1961 C C . LEU B 1 88 ? -2.91 -13.141 -16.172 1 98.81 88 LEU B C 1
ATOM 1963 O O . LEU B 1 88 ? -4.027 -12.617 -16.156 1 98.81 88 LEU B O 1
ATOM 1967 N N . PHE B 1 89 ? -1.807 -12.523 -15.859 1 98.69 89 PHE B N 1
ATOM 1968 C CA . PHE B 1 89 ? -1.863 -11.156 -15.352 1 98.69 89 PHE B CA 1
ATOM 1969 C C . PHE B 1 89 ? -2.389 -10.211 -16.422 1 98.69 89 PHE B C 1
ATOM 1971 O O . PHE B 1 89 ? -3.188 -9.312 -16.125 1 98.69 89 PHE B O 1
ATOM 1978 N N . LYS B 1 90 ? -1.912 -10.336 -17.625 1 98.12 90 LYS B N 1
ATOM 1979 C CA . LYS B 1 90 ? -2.391 -9.492 -18.703 1 98.12 90 LYS B CA 1
ATOM 1980 C C . LYS B 1 90 ? -3.908 -9.57 -18.844 1 98.12 90 LYS B C 1
ATOM 1982 O O . LYS B 1 90 ? -4.578 -8.547 -18.984 1 98.12 90 LYS B O 1
ATOM 1987 N N . CYS B 1 91 ? -4.441 -10.75 -18.781 1 98.12 91 CYS B N 1
ATOM 1988 C CA . CYS B 1 91 ? -5.891 -10.922 -18.875 1 98.12 91 CYS B CA 1
ATOM 1989 C C . CYS B 1 91 ? -6.59 -10.242 -17.703 1 98.12 91 CYS B C 1
ATOM 1991 O O . CYS B 1 91 ? -7.598 -9.562 -17.891 1 98.12 91 CYS B O 1
ATOM 1993 N N . ALA B 1 92 ? -6.07 -10.477 -16.5 1 98.19 92 ALA B N 1
ATOM 1994 C CA . ALA B 1 92 ? -6.637 -9.844 -15.312 1 98.19 92 ALA B CA 1
ATOM 1995 C C . ALA B 1 92 ? -6.602 -8.32 -15.422 1 98.19 92 ALA B C 1
ATOM 1997 O O . ALA B 1 92 ? -7.605 -7.652 -15.18 1 98.19 92 ALA B O 1
ATOM 1998 N N . LYS B 1 93 ? -5.453 -7.781 -15.805 1 97.94 93 LYS B N 1
ATOM 1999 C CA . LYS B 1 93 ? -5.293 -6.34 -15.953 1 97.94 93 LYS B CA 1
ATOM 2000 C C . LYS B 1 93 ? -6.254 -5.781 -17 1 97.94 93 LYS B C 1
ATOM 2002 O O . LYS B 1 93 ? -6.887 -4.746 -16.781 1 97.94 93 LYS B O 1
ATOM 2007 N N . ASP B 1 94 ? -6.359 -6.453 -18.125 1 97.25 94 ASP B N 1
ATOM 2008 C CA . ASP B 1 94 ? -7.254 -6.027 -19.203 1 97.25 94 ASP B CA 1
ATOM 2009 C C . ASP B 1 94 ? -8.703 -6.004 -18.719 1 97.25 94 ASP B C 1
ATOM 2011 O O . ASP B 1 94 ? -9.492 -5.168 -19.172 1 97.25 94 ASP B O 1
ATOM 2015 N N . SER B 1 95 ? -9.023 -6.895 -17.844 1 96.44 95 SER B N 1
ATOM 2016 C CA . SER B 1 95 ? -10.391 -6.977 -17.344 1 96.44 95 SER B CA 1
ATOM 2017 C C . SER B 1 95 ? -10.727 -5.785 -16.453 1 96.44 95 SER B C 1
ATOM 2019 O O . SER B 1 95 ? -11.898 -5.52 -16.188 1 96.44 95 SER B O 1
ATOM 2021 N N . LEU B 1 96 ? -9.672 -5.117 -15.938 1 96.19 96 LEU B N 1
ATOM 2022 C CA . LEU B 1 96 ? -9.867 -4 -15.016 1 96.19 96 LEU B CA 1
ATOM 2023 C C . LEU B 1 96 ? -9.992 -2.686 -15.781 1 96.19 96 LEU B C 1
ATOM 2025 O O . LEU B 1 96 ? -10.281 -1.644 -15.188 1 96.19 96 LEU B O 1
ATOM 2029 N N . LYS B 1 97 ? -9.641 -2.518 -17 1 87.38 97 LYS B N 1
ATOM 2030 C CA . LYS B 1 97 ? -9.594 -1.305 -17.812 1 87.38 97 LYS B CA 1
ATOM 2031 C C . LYS B 1 97 ? -10.898 -0.516 -17.688 1 87.38 97 LYS B C 1
ATOM 2033 O O . LYS B 1 97 ? -10.883 0.716 -17.656 1 87.38 97 LYS B O 1
ATOM 2038 N N . GLU B 1 98 ? -12.07 -1.141 -17.5 1 88.88 98 GLU B N 1
ATOM 2039 C CA . GLU B 1 98 ? -13.336 -0.41 -17.438 1 88.88 98 GLU B CA 1
ATOM 2040 C C . GLU B 1 98 ? -13.961 -0.486 -16.047 1 88.88 98 GLU B C 1
ATOM 2042 O O . GLU B 1 98 ? -15.125 -0.136 -15.867 1 88.88 98 GLU B O 1
ATOM 2047 N N . SER B 1 99 ? -13.25 -0.873 -15.094 1 90.06 99 SER B N 1
ATOM 2048 C CA . SER B 1 99 ? -13.781 -1.134 -13.758 1 90.06 99 SER B CA 1
ATOM 2049 C C . SER B 1 99 ? -13.734 0.121 -12.891 1 90.06 99 SER B C 1
ATOM 2051 O O . SER B 1 99 ? -14.422 0.202 -11.867 1 90.06 99 SER B O 1
ATOM 2053 N N . GLY B 1 100 ? -12.906 1.111 -13.141 1 92.56 100 GLY B N 1
ATOM 2054 C CA . GLY B 1 100 ? -12.781 2.336 -12.359 1 92.56 100 GLY B CA 1
ATOM 2055 C C . GLY B 1 100 ? -11.672 2.277 -11.328 1 92.56 100 GLY B C 1
ATOM 2056 O O . GLY B 1 100 ? -11.438 3.246 -10.609 1 92.56 100 GLY B O 1
ATOM 2057 N N . TYR B 1 101 ? -11.062 1.087 -11.164 1 97.19 101 TYR B N 1
ATOM 2058 C CA . TYR B 1 101 ? -9.914 0.985 -10.266 1 97.19 101 TYR B CA 1
ATOM 2059 C C . TYR B 1 101 ? -8.742 1.807 -10.781 1 97.19 101 TYR B C 1
ATOM 2061 O O . TYR B 1 101 ? -8.586 1.978 -11.992 1 97.19 101 TYR B O 1
ATOM 2069 N N . SER B 1 102 ? -7.898 2.299 -9.867 1 97.94 102 SER B N 1
ATOM 2070 C CA . SER B 1 102 ? -6.738 3.107 -10.227 1 97.94 102 SER B CA 1
ATOM 2071 C C . SER B 1 102 ? -5.438 2.336 -10.008 1 97.94 102 SER B C 1
ATOM 2073 O O . SER B 1 102 ? -4.414 2.656 -10.609 1 97.94 102 SER B O 1
ATOM 2075 N N . PHE B 1 103 ? -5.527 1.278 -9.109 1 98.62 103 PHE B N 1
ATOM 2076 C CA . PHE B 1 103 ? -4.285 0.625 -8.719 1 98.62 103 PHE B CA 1
ATOM 2077 C C . PHE B 1 103 ? -4.48 -0.88 -8.594 1 98.62 103 PHE B C 1
ATOM 2079 O O . PHE B 1 103 ? -5.57 -1.343 -8.25 1 98.62 103 PHE B O 1
ATOM 2086 N N . ILE B 1 104 ? -3.447 -1.629 -8.852 1 98.81 104 ILE B N 1
ATOM 2087 C CA . ILE B 1 104 ? -3.303 -3.033 -8.484 1 98.81 104 ILE B CA 1
ATOM 2088 C C . ILE B 1 104 ? -2.158 -3.189 -7.48 1 98.81 104 ILE B C 1
ATOM 2090 O O . ILE B 1 104 ? -1.1 -2.578 -7.641 1 98.81 104 ILE B O 1
ATOM 2094 N N . GLN B 1 105 ? -2.365 -3.926 -6.43 1 98.94 105 GLN B N 1
ATOM 2095 C CA . GLN B 1 105 ? -1.288 -4.223 -5.492 1 98.94 105 GLN B CA 1
ATOM 2096 C C . GLN B 1 105 ? -1.056 -5.73 -5.383 1 98.94 105 GLN B C 1
ATOM 2098 O O . GLN B 1 105 ? -1.931 -6.523 -5.73 1 98.94 105 GLN B O 1
ATOM 2103 N N . VAL B 1 106 ? 0.099 -6.113 -4.965 1 98.94 106 VAL B N 1
ATOM 2104 C CA . VAL B 1 106 ? 0.435 -7.484 -4.598 1 98.94 106 VAL B CA 1
ATOM 2105 C C . VAL B 1 106 ? 1.245 -7.488 -3.301 1 98.94 106 VAL B C 1
ATOM 2107 O O . VAL B 1 106 ? 1.884 -6.492 -2.957 1 98.94 106 VAL B O 1
ATOM 2110 N N . LYS B 1 107 ? 1.121 -8.531 -2.541 1 98.75 107 LYS B N 1
ATOM 2111 C CA . LYS B 1 107 ? 1.894 -8.758 -1.322 1 98.75 107 LYS B CA 1
ATOM 2112 C C . LYS B 1 107 ? 2.729 -10.031 -1.428 1 98.75 107 LYS B C 1
ATOM 2114 O O . LYS B 1 107 ? 2.254 -11.055 -1.928 1 98.75 107 LYS B O 1
ATOM 2119 N N . THR B 1 108 ? 3.926 -9.953 -1.085 1 98.56 108 THR B N 1
ATOM 2120 C CA . THR B 1 108 ? 4.824 -11.102 -1.025 1 98.56 108 THR B CA 1
ATOM 2121 C C . THR B 1 108 ? 5.883 -10.906 0.054 1 98.56 108 THR B C 1
ATOM 2123 O O . THR B 1 108 ? 5.895 -9.883 0.74 1 98.56 108 THR B O 1
ATOM 2126 N N . VAL B 1 109 ? 6.707 -11.93 0.333 1 98.44 109 VAL B N 1
ATOM 2127 C CA . VAL B 1 109 ? 7.746 -11.82 1.351 1 98.44 109 VAL B CA 1
ATOM 2128 C C . VAL B 1 109 ? 8.898 -10.969 0.827 1 98.44 109 VAL B C 1
ATOM 2130 O O . VAL B 1 109 ? 9.289 -11.086 -0.336 1 98.44 109 VAL B O 1
ATOM 2133 N N . GLU B 1 110 ? 9.406 -10.18 1.663 1 98.62 110 GLU B N 1
ATOM 2134 C CA . GLU B 1 110 ? 10.484 -9.258 1.327 1 98.62 110 GLU B CA 1
ATOM 2135 C C . GLU B 1 110 ? 11.617 -9.969 0.591 1 98.62 110 GLU B C 1
ATOM 2137 O O . GLU B 1 110 ? 12.008 -11.078 0.965 1 98.62 110 GLU B O 1
ATOM 2142 N N . MET B 1 111 ? 12.172 -9.328 -0.444 1 98.44 111 MET B N 1
ATOM 2143 C CA . MET B 1 111 ? 13.352 -9.805 -1.173 1 98.44 111 MET B CA 1
ATOM 2144 C C . MET B 1 111 ? 14.508 -10.078 -0.22 1 98.44 111 MET B C 1
ATOM 2146 O O . MET B 1 111 ? 14.766 -9.289 0.688 1 98.44 111 MET B O 1
ATOM 2150 N N . GLY B 1 112 ? 15.219 -11.219 -0.424 1 97.94 112 GLY B N 1
ATOM 2151 C CA . GLY B 1 112 ? 16.406 -11.539 0.35 1 97.94 112 GLY B CA 1
ATOM 2152 C C . GLY B 1 112 ? 16.125 -12.469 1.514 1 97.94 112 GLY B C 1
ATOM 2153 O O . GLY B 1 112 ? 17.062 -12.93 2.186 1 97.94 112 GLY B O 1
ATOM 2154 N N . LYS B 1 113 ? 14.922 -12.773 1.795 1 97.75 113 LYS B N 1
ATOM 2155 C CA . LYS B 1 113 ? 14.578 -13.633 2.926 1 97.75 113 LYS B CA 1
ATOM 2156 C C . LYS B 1 113 ? 14.586 -15.102 2.523 1 97.75 113 LYS B C 1
ATOM 2158 O O . LYS B 1 113 ? 15.188 -15.938 3.205 1 97.75 113 LYS B O 1
ATOM 2163 N N . TYR B 1 114 ? 13.859 -15.391 1.388 1 96.81 114 TYR B N 1
ATOM 2164 C CA . TYR B 1 114 ? 13.766 -16.75 0.852 1 96.81 114 TYR B CA 1
ATOM 2165 C C . TYR B 1 114 ? 13.945 -16.75 -0.662 1 96.81 114 TYR B C 1
ATOM 2167 O O . TYR B 1 114 ? 13.391 -15.898 -1.358 1 96.81 114 TYR B O 1
ATOM 2175 N N . GLU B 1 115 ? 14.602 -17.703 -1.164 1 96.5 115 GLU B N 1
ATOM 2176 C CA . GLU B 1 115 ? 14.891 -17.781 -2.594 1 96.5 115 GLU B CA 1
ATOM 2177 C C . GLU B 1 115 ? 13.602 -17.859 -3.41 1 96.5 115 GLU B C 1
ATOM 2179 O O . GLU B 1 115 ? 13.484 -17.219 -4.453 1 96.5 115 GLU B O 1
ATOM 2184 N N . GLU B 1 116 ? 12.688 -18.656 -2.943 1 95.06 116 GLU B N 1
ATOM 2185 C CA . GLU B 1 116 ? 11.422 -18.812 -3.66 1 95.06 116 GLU B CA 1
ATOM 2186 C C . GLU B 1 116 ? 10.672 -17.484 -3.773 1 95.06 116 GLU B C 1
ATOM 2188 O O . GLU B 1 116 ? 10.078 -17.203 -4.812 1 95.06 116 GLU B O 1
ATOM 2193 N N . TYR B 1 117 ? 10.766 -16.719 -2.754 1 97.38 117 TYR B N 1
ATOM 2194 C CA . TYR B 1 117 ? 10.047 -15.453 -2.766 1 97.38 117 TYR B CA 1
ATOM 2195 C C . TYR B 1 117 ? 10.844 -14.383 -3.496 1 97.38 117 TYR B C 1
ATOM 2197 O O . TYR B 1 117 ? 10.281 -13.398 -3.98 1 97.38 117 TYR B O 1
ATOM 2205 N N . ASP B 1 118 ? 12.164 -14.531 -3.566 1 98.44 118 ASP B N 1
ATOM 2206 C CA . ASP B 1 118 ? 12.945 -13.641 -4.414 1 98.44 118 ASP B CA 1
ATOM 2207 C C . ASP B 1 118 ? 12.508 -13.742 -5.871 1 98.44 118 ASP B C 1
ATOM 2209 O O . ASP B 1 118 ? 12.406 -12.727 -6.566 1 98.44 118 ASP B O 1
ATOM 2213 N N . GLN B 1 119 ? 12.234 -14.953 -6.301 1 97.31 119 GLN B N 1
ATOM 2214 C CA . GLN B 1 119 ? 11.711 -15.156 -7.648 1 97.31 119 GLN B CA 1
ATOM 2215 C C . GLN B 1 119 ? 10.352 -14.492 -7.816 1 97.31 119 GLN B C 1
ATOM 2217 O O . GLN B 1 119 ? 10.062 -13.906 -8.859 1 97.31 119 GLN B O 1
ATOM 2222 N N . THR B 1 120 ? 9.5 -14.602 -6.797 1 98 120 THR B N 1
ATOM 2223 C CA . THR B 1 120 ? 8.195 -13.953 -6.805 1 98 120 THR B CA 1
ATOM 2224 C C . THR B 1 120 ? 8.336 -12.438 -6.914 1 98 120 THR B C 1
ATOM 2226 O O . THR B 1 120 ? 7.656 -11.805 -7.727 1 98 120 THR B O 1
ATOM 2229 N N . ASN B 1 121 ? 9.242 -11.875 -6.121 1 98.75 121 ASN B N 1
ATOM 2230 C CA . ASN B 1 121 ? 9.531 -10.445 -6.188 1 98.75 121 ASN B CA 1
ATOM 2231 C C . ASN B 1 121 ? 9.961 -10.023 -7.59 1 98.75 121 ASN B C 1
ATOM 2233 O O . ASN B 1 121 ? 9.422 -9.078 -8.156 1 98.75 121 ASN B O 1
ATOM 2237 N N . GLN B 1 122 ? 10.906 -10.75 -8.148 1 98.56 122 GLN B N 1
ATOM 2238 C CA . GLN B 1 122 ? 11.43 -10.438 -9.469 1 98.56 122 GLN B CA 1
ATOM 2239 C C . GLN B 1 122 ? 10.344 -10.523 -10.531 1 98.56 122 GLN B C 1
ATOM 2241 O O . GLN B 1 122 ? 10.32 -9.734 -11.477 1 98.56 122 GLN B O 1
ATOM 2246 N N . PHE B 1 123 ? 9.484 -11.477 -10.406 1 98.75 123 PHE B N 1
ATOM 2247 C CA . PHE B 1 123 ? 8.359 -11.633 -11.328 1 98.75 123 PHE B CA 1
ATOM 2248 C C . PHE B 1 123 ? 7.484 -10.391 -11.336 1 98.75 123 PHE B C 1
ATOM 2250 O O . PHE B 1 123 ? 7.215 -9.82 -12.391 1 98.75 123 PHE B O 1
ATOM 2257 N N . TYR B 1 124 ? 7.078 -9.914 -10.125 1 98.81 124 TYR B N 1
ATOM 2258 C CA . TYR B 1 124 ? 6.184 -8.758 -10.047 1 98.81 124 TYR B CA 1
ATOM 2259 C C . TYR B 1 124 ? 6.887 -7.492 -10.523 1 98.81 124 TYR B C 1
ATOM 2261 O O . TYR B 1 124 ? 6.281 -6.652 -11.195 1 98.81 124 TYR B O 1
ATOM 2269 N N . ILE B 1 125 ? 8.164 -7.352 -10.211 1 98.69 125 ILE B N 1
ATOM 2270 C CA . ILE B 1 125 ? 8.953 -6.227 -10.703 1 98.69 125 ILE B CA 1
ATOM 2271 C C . ILE B 1 125 ? 8.977 -6.25 -12.234 1 98.69 125 ILE B C 1
ATOM 2273 O O . ILE B 1 125 ? 8.797 -5.215 -12.875 1 98.69 125 ILE B O 1
ATOM 2277 N N . SER B 1 126 ? 9.141 -7.457 -12.82 1 98.56 126 SER B N 1
ATOM 2278 C CA . SER B 1 126 ? 9.203 -7.605 -14.266 1 98.56 126 SER B CA 1
ATOM 2279 C C . SER B 1 126 ? 7.871 -7.254 -14.922 1 98.56 126 SER B C 1
ATOM 2281 O O . SER B 1 126 ? 7.828 -6.891 -16.094 1 98.56 126 SER B O 1
ATOM 2283 N N . LEU B 1 127 ? 6.746 -7.387 -14.219 1 98.38 127 LEU B N 1
ATOM 2284 C CA . LEU B 1 127 ? 5.426 -7.031 -14.727 1 98.38 127 LEU B CA 1
ATOM 2285 C C . LEU B 1 127 ? 5.223 -5.52 -14.695 1 98.38 127 LEU B C 1
ATOM 2287 O O . LEU B 1 127 ? 4.254 -5.008 -15.266 1 98.38 127 LEU B O 1
ATOM 2291 N N . GLY B 1 128 ? 6.062 -4.77 -13.961 1 98.12 128 GLY B N 1
ATOM 2292 C CA . GLY B 1 128 ? 5.957 -3.32 -13.891 1 98.12 128 GLY B CA 1
ATOM 2293 C C . GLY B 1 128 ? 5.523 -2.818 -12.531 1 98.12 128 GLY B C 1
ATOM 2294 O O . GLY B 1 128 ? 5.344 -1.614 -12.328 1 98.12 128 GLY B O 1
ATOM 2295 N N . PHE B 1 129 ? 5.375 -3.76 -11.539 1 98.81 129 PHE B N 1
ATOM 2296 C CA . PHE B 1 129 ? 5.051 -3.34 -10.18 1 98.81 129 PHE B CA 1
ATOM 2297 C C . PHE B 1 129 ? 6.23 -2.613 -9.539 1 98.81 129 PHE B C 1
ATOM 2299 O O . PHE B 1 129 ? 7.387 -2.906 -9.852 1 98.81 129 PHE B O 1
ATOM 2306 N N . LYS B 1 130 ? 5.914 -1.698 -8.711 1 98.62 130 LYS B N 1
ATOM 2307 C CA . LYS B 1 130 ? 6.922 -0.895 -8.023 1 98.62 130 LYS B CA 1
ATOM 2308 C C . LYS B 1 130 ? 6.793 -1.026 -6.508 1 98.62 130 LYS B C 1
ATOM 2310 O O . LYS B 1 130 ? 5.684 -1.165 -5.984 1 98.62 130 LYS B O 1
ATOM 2315 N N . GLU B 1 131 ? 7.906 -0.937 -5.781 1 98.75 131 GLU B N 1
ATOM 2316 C CA . GLU B 1 131 ? 7.918 -1.104 -4.332 1 98.75 131 GLU B CA 1
ATOM 2317 C C . GLU B 1 131 ? 7.137 0.011 -3.643 1 98.75 131 GLU B C 1
ATOM 2319 O O . GLU B 1 131 ? 7.383 1.192 -3.889 1 98.75 131 GLU B O 1
ATOM 2324 N N . LEU B 1 132 ? 6.238 -0.384 -2.838 1 98.81 132 LEU B N 1
ATOM 2325 C CA . LEU B 1 132 ? 5.559 0.565 -1.961 1 98.81 132 LEU B CA 1
ATOM 2326 C C . LEU B 1 132 ? 6.266 0.658 -0.612 1 98.81 132 LEU B C 1
ATOM 2328 O O . LEU B 1 132 ? 6.809 1.707 -0.263 1 98.81 132 LEU B O 1
ATOM 2332 N N . GLU B 1 133 ? 6.25 -0.466 0.057 1 98.88 133 GLU B N 1
ATOM 2333 C CA . GLU B 1 133 ? 6.793 -0.501 1.412 1 98.88 133 GLU B CA 1
ATOM 2334 C C . GLU B 1 133 ? 6.887 -1.933 1.932 1 98.88 133 GLU B C 1
ATOM 2336 O O . GLU B 1 133 ? 6.117 -2.803 1.518 1 98.88 133 GLU B O 1
ATOM 2341 N N . VAL B 1 134 ? 7.898 -2.197 2.756 1 98.75 134 VAL B N 1
ATOM 2342 C CA . VAL B 1 134 ? 7.953 -3.428 3.537 1 98.75 134 VAL B CA 1
ATOM 2343 C C . VAL B 1 134 ? 7.285 -3.213 4.891 1 98.75 134 VAL B C 1
ATOM 2345 O O . VAL B 1 134 ? 7.598 -2.256 5.602 1 98.75 134 VAL B O 1
ATOM 2348 N N . PHE B 1 135 ? 6.344 -4.035 5.188 1 98.62 135 PHE B N 1
ATOM 2349 C CA . PHE B 1 135 ? 5.746 -4.09 6.516 1 98.62 135 PHE B CA 1
ATOM 2350 C C . PHE B 1 135 ? 6.254 -5.301 7.289 1 98.62 135 PHE B C 1
ATOM 2352 O O . PHE B 1 135 ? 5.738 -6.41 7.125 1 98.62 135 PHE B O 1
ATOM 2359 N N . PRO B 1 136 ? 7.133 -5.121 8.156 1 97.44 136 PRO B N 1
ATOM 2360 C CA . PRO B 1 136 ? 7.871 -6.234 8.758 1 97.44 136 PRO B CA 1
ATOM 2361 C C . PRO B 1 136 ? 6.977 -7.148 9.594 1 97.44 136 PRO B C 1
ATOM 2363 O O . PRO B 1 136 ? 7.273 -8.336 9.742 1 97.44 136 PRO B O 1
ATOM 2366 N N . THR B 1 137 ? 5.871 -6.586 10.125 1 96 137 THR B N 1
ATOM 2367 C CA . THR B 1 137 ? 5.117 -7.383 11.086 1 96 137 THR B CA 1
ATOM 2368 C C . THR B 1 137 ? 3.662 -7.527 10.648 1 96 137 THR B C 1
ATOM 2370 O O . THR B 1 137 ? 2.787 -7.805 11.469 1 96 137 THR B O 1
ATOM 2373 N N . LEU B 1 138 ? 3.387 -7.223 9.414 1 97.19 138 LEU B N 1
ATOM 2374 C CA . LEU B 1 138 ? 2.012 -7.305 8.93 1 97.19 138 LEU B CA 1
ATOM 2375 C C . LEU B 1 138 ? 1.464 -8.719 9.078 1 97.19 138 LEU B C 1
ATOM 2377 O O . LEU B 1 138 ? 0.321 -8.906 9.5 1 97.19 138 LEU B O 1
ATOM 2381 N N . TRP B 1 139 ? 2.252 -9.75 8.672 1 95 139 TRP B N 1
ATOM 2382 C CA . TRP B 1 139 ? 1.876 -11.148 8.789 1 95 139 TRP B CA 1
ATOM 2383 C C . TRP B 1 139 ? 2.461 -11.766 10.062 1 95 139 TRP B C 1
ATOM 2385 O O . TRP B 1 139 ? 1.72 -12.172 10.961 1 95 139 TRP B O 1
ATOM 2395 N N . ASP B 1 140 ? 3.758 -11.766 10.141 1 92.19 140 ASP B N 1
ATOM 2396 C CA . ASP B 1 140 ? 4.547 -12.188 11.297 1 92.19 140 ASP B CA 1
ATOM 2397 C C . ASP B 1 140 ? 6.008 -11.766 11.148 1 92.19 140 ASP B C 1
ATOM 2399 O O . ASP B 1 140 ? 6.398 -11.227 10.109 1 92.19 140 ASP B O 1
ATOM 2403 N N . GLU B 1 141 ? 6.746 -11.875 12.203 1 90.69 141 GLU B N 1
ATOM 2404 C CA . GLU B 1 141 ? 8.109 -11.344 12.227 1 90.69 141 GLU B CA 1
ATOM 2405 C C . GLU B 1 141 ? 9.023 -12.133 11.297 1 90.69 141 GLU B C 1
ATOM 2407 O O . GLU B 1 141 ? 10.047 -11.617 10.844 1 90.69 141 GLU B O 1
ATOM 2412 N N . TRP B 1 142 ? 8.719 -13.328 10.953 1 93.5 142 TRP B N 1
ATOM 2413 C CA . TRP B 1 142 ? 9.586 -14.195 10.148 1 93.5 142 TRP B CA 1
ATOM 2414 C C . TRP B 1 142 ? 9.383 -13.938 8.664 1 93.5 142 TRP B C 1
ATOM 2416 O O . TRP B 1 142 ? 10.227 -14.312 7.84 1 93.5 142 TRP B O 1
ATOM 2426 N N . ASN B 1 143 ? 8.203 -13.266 8.414 1 95.88 143 ASN B N 1
ATOM 2427 C CA . ASN B 1 143 ? 7.852 -13.016 7.02 1 95.88 143 ASN B CA 1
ATOM 2428 C C . ASN B 1 143 ? 7.504 -11.547 6.785 1 95.88 143 ASN B C 1
ATOM 2430 O O . ASN B 1 143 ? 6.332 -11.203 6.625 1 95.88 143 ASN B O 1
ATOM 2434 N N . PRO B 1 144 ? 8.531 -10.695 6.73 1 98.25 144 PRO B N 1
ATOM 2435 C CA . PRO B 1 144 ? 8.219 -9.305 6.406 1 98.25 144 PRO B CA 1
ATOM 2436 C C . PRO B 1 144 ? 7.496 -9.156 5.07 1 98.25 144 PRO B C 1
ATOM 2438 O O . PRO B 1 144 ? 7.945 -9.688 4.055 1 98.25 144 PRO B O 1
ATOM 2441 N N . CYS B 1 145 ? 6.438 -8.438 5.074 1 98.69 145 CYS B N 1
ATOM 2442 C CA . CYS B 1 145 ? 5.566 -8.32 3.91 1 98.69 145 CYS B CA 1
ATOM 2443 C C . CYS B 1 145 ? 6.02 -7.184 3.006 1 98.69 145 CYS B C 1
ATOM 2445 O O . CYS B 1 145 ? 6.008 -6.02 3.41 1 98.69 145 CYS B O 1
ATOM 2447 N N . GLN B 1 146 ? 6.43 -7.465 1.842 1 98.88 146 GLN B N 1
ATOM 2448 C CA . GLN B 1 146 ? 6.688 -6.48 0.795 1 98.88 146 GLN B CA 1
ATOM 2449 C C . GLN B 1 146 ? 5.434 -6.219 -0.033 1 98.88 146 GLN B C 1
ATOM 2451 O O . GLN B 1 146 ? 4.863 -7.141 -0.618 1 98.88 146 GLN B O 1
ATOM 2456 N N . ILE B 1 147 ? 4.965 -4.996 -0.045 1 98.94 147 ILE B N 1
ATOM 2457 C CA . ILE B 1 147 ? 3.848 -4.609 -0.901 1 98.94 147 ILE B CA 1
ATOM 2458 C C . ILE B 1 147 ? 4.375 -3.896 -2.145 1 98.94 147 ILE B C 1
ATOM 2460 O O . ILE B 1 147 ? 5.215 -3 -2.045 1 98.94 147 ILE B O 1
ATOM 2464 N N . TYR B 1 148 ? 3.975 -4.336 -3.336 1 98.94 148 TYR B N 1
ATOM 2465 C CA . TYR B 1 148 ? 4.184 -3.676 -4.621 1 98.94 148 TYR B CA 1
ATOM 2466 C C . TYR B 1 148 ? 2.883 -3.084 -5.148 1 98.94 148 TYR B C 1
ATOM 2468 O O . TYR B 1 148 ? 1.798 -3.594 -4.855 1 98.94 148 TYR B O 1
ATOM 2476 N N . VAL B 1 149 ? 2.992 -2.031 -5.918 1 98.88 149 VAL B N 1
ATOM 2477 C CA . VAL B 1 149 ? 1.816 -1.36 -6.465 1 98.88 149 VAL B CA 1
ATOM 2478 C C . VAL B 1 149 ? 2.072 -0.974 -7.918 1 98.88 149 VAL B C 1
ATOM 2480 O O . VAL B 1 149 ? 3.223 -0.807 -8.328 1 98.88 149 VAL B O 1
ATOM 2483 N N . MET B 1 150 ? 0.995 -0.912 -8.664 1 98.38 150 MET B N 1
ATOM 2484 C CA . MET B 1 150 ? 1.011 -0.483 -10.062 1 98.38 150 MET B CA 1
ATOM 2485 C C . MET B 1 150 ? -0.207 0.378 -10.383 1 98.38 150 MET B C 1
ATOM 2487 O O . MET B 1 150 ? -1.314 0.088 -9.922 1 98.38 150 MET B O 1
ATOM 2491 N N . GLY B 1 151 ? 0.021 1.524 -11.086 1 96.88 151 GLY B N 1
ATOM 2492 C CA . GLY B 1 151 ? -1.107 2.258 -11.633 1 96.88 151 GLY B CA 1
ATOM 2493 C C . GLY B 1 151 ? -1.743 1.567 -12.828 1 96.88 151 GLY B C 1
ATOM 2494 O O . GLY B 1 151 ? -1.047 0.958 -13.641 1 96.88 151 GLY B O 1
ATOM 2495 N N . ILE B 1 152 ? -3.113 1.624 -12.898 1 93.06 152 ILE B N 1
ATOM 2496 C CA . ILE B 1 152 ? -3.863 1.048 -14.008 1 93.06 152 ILE B CA 1
ATOM 2497 C C . ILE B 1 152 ? -4.066 2.102 -15.094 1 93.06 152 ILE B C 1
ATOM 2499 O O . ILE B 1 152 ? -4.402 3.25 -14.797 1 93.06 152 ILE B O 1
#

InterPro domains:
  IPR000182 GNAT domain [PF13508] (43-131)
  IPR000182 GNAT domain [PS51186] (1-152)
  IPR016181 Acyl-CoA N-acyltransferase [SSF55729] (1-140)

Foldseek 3Di:
DDKDWDDDLVVQLVLLVVFLVLVCVANVDVVVSNVVSNVSGPWGKMFDDDPNDTFKIWTWADPDPQEIEREDIGGRPVCPPVCVVVVRVVVVVVVCPPVNHFKYKYKFFDAPLDPVRVVVVVVCVVSVWDWDDWQCCPPHNSGTITMTMDTD/DDKDWDDDLVVQLVLLVVFLVLVCVANVDVVVSNVVSNVSGPWGKMFDDDPNDTFKIWTWADPDPQEIEREDIGGRPVCPPVCVVVVRVVVVVVVCPPVNHFKYKYKFFDAPLDPVRVVVVVVCVVSVWDWDDWQCCPPHNSGTITMTMDTD

Radius of gyration: 21.84 Å; Cα contacts (8 Å, |Δi|>4): 590; chains: 2; bounding box: 37×66×48 Å

pLDDT: mean 97.57, std 2.16, range [87.25, 98.94]

Sequence (304 aa):
MHIIQIANDEDKKRITRNILEELPEWFGIPEAREEYIRDSAGRTFFCAEENEKAVGFLYLKQTGKDTVELAVMGVLKEYHRKGIGKALFKCAKDSLKESGYSFIQVKTVEMGKYEEYDQTNQFYISLGFKELEVFPTLWDEWNPCQIYVMGIMHIIQIANDEDKKRITRNILEELPEWFGIPEAREEYIRDSAGRTFFCAEENEKAVGFLYLKQTGKDTVELAVMGVLKEYHRKGIGKALFKCAKDSLKESGYSFIQVKTVEMGKYEEYDQTNQFYISLGFKELEVFPTLWDEWNPCQIYVMGI